Protein AF-A0A3B8Z2C8-F1 (afdb_monomer_lite)

Sequence (219 aa):
MIFLLSRHRCPECFFVSMVVACRLRFVNLVTQLWARYRNSMVDLKSEEFRALWEPRDNPATGVWRVRRRLAAAMRLVIERLTTSDAPEEELAVVAARLEDYADRLADHPQRDRYDGFAEAAVADPAAAKKSMGGAHFDFSPLIGQSNPLAPPIVITSDEQGVRGEATFGSAYEGPPGCVHGGCIAAAFDEVLGYTQTFTGQPGMTGTLETLYRSPTPLH

Radius of gyration: 19.72 Å; chains: 1; bounding box: 59×36×51 Å

Secondary structure (DSSP, 8-state):
----------TT----EEE--SS----TTHHHHHHHHTTT--STTSHHHHHHH-TTSS---HHHHHHHHHHHHHHHHHHHHTT----HHHHHHHHHHHHHHHHHHHTSPPPSS-SS-SSGGG--HHHHHHSTTS---TT-TTT-TT-TT----EEEE-SS-EEEE----GGGBSSTTBB-HHHHHHHHHHHHHHHHHTTT--------EEE--S--B--

Structure (mmCIF, N/CA/C/O backbone):
data_AF-A0A3B8Z2C8-F1
#
_entry.id   AF-A0A3B8Z2C8-F1
#
loop_
_atom_site.group_PDB
_atom_site.id
_atom_site.type_symbol
_atom_site.label_atom_id
_atom_site.label_alt_id
_atom_site.label_comp_id
_atom_site.label_asym_id
_atom_site.label_entity_id
_atom_site.label_seq_id
_atom_site.pdbx_PDB_ins_code
_atom_site.Cartn_x
_atom_site.Cartn_y
_atom_site.Cartn_z
_atom_site.occupancy
_atom_site.B_iso_or_equiv
_atom_site.auth_seq_id
_atom_site.auth_comp_id
_atom_site.auth_asym_id
_atom_site.auth_atom_id
_atom_site.pdbx_PDB_model_num
ATOM 1 N N . MET A 1 1 ? -35.340 -7.883 -0.910 1.00 19.67 1 MET A N 1
ATOM 2 C CA . MET A 1 1 ? -35.839 -9.155 -0.346 1.00 19.67 1 MET A CA 1
ATOM 3 C C . MET A 1 1 ? -35.185 -9.339 1.017 1.00 19.67 1 MET A C 1
ATOM 5 O O . MET A 1 1 ? -33.977 -9.176 1.114 1.00 19.67 1 MET A O 1
ATOM 9 N N . ILE A 1 2 ? -36.001 -9.508 2.056 1.00 25.42 2 ILE A N 1
ATOM 10 C CA . ILE A 1 2 ? -35.636 -9.500 3.485 1.00 25.42 2 ILE A CA 1
ATOM 11 C C . ILE A 1 2 ? -35.169 -10.894 3.904 1.00 25.42 2 ILE A C 1
ATOM 13 O O . ILE A 1 2 ? -35.872 -11.834 3.562 1.00 25.42 2 ILE A O 1
ATOM 17 N N . PHE A 1 3 ? -34.100 -11.008 4.708 1.00 18.77 3 PHE A N 1
ATOM 18 C CA . PHE A 1 3 ? -33.955 -12.077 5.710 1.00 18.77 3 PHE A CA 1
ATOM 19 C C . PHE A 1 3 ? -33.170 -11.617 6.953 1.00 18.77 3 PHE A C 1
ATOM 21 O O . PHE A 1 3 ? -32.196 -10.873 6.853 1.00 18.77 3 PHE A O 1
ATOM 28 N N . LEU A 1 4 ? -33.678 -12.060 8.111 1.00 23.94 4 LEU A N 1
ATOM 29 C CA . LEU A 1 4 ? -33.190 -11.885 9.485 1.00 23.94 4 LEU A CA 1
ATOM 30 C C . LEU A 1 4 ? -31.973 -12.779 9.790 1.00 23.94 4 LEU A C 1
ATOM 32 O O . LEU A 1 4 ? -31.877 -13.875 9.244 1.00 23.94 4 LEU A O 1
ATOM 36 N N . LEU A 1 5 ? -31.156 -12.392 10.782 1.00 23.33 5 LEU A N 1
ATOM 37 C CA . LEU A 1 5 ? -30.241 -13.307 11.475 1.00 23.33 5 LEU A CA 1
ATOM 38 C C . LEU A 1 5 ? -30.499 -13.354 12.989 1.00 23.33 5 LEU A C 1
ATOM 40 O O . LEU A 1 5 ? -30.714 -12.343 13.657 1.00 23.33 5 LEU A O 1
ATOM 44 N N . SER A 1 6 ? -30.530 -14.598 13.464 1.00 25.14 6 SER A N 1
ATOM 45 C CA . SER A 1 6 ? -30.926 -15.098 14.778 1.00 25.14 6 SER A CA 1
ATOM 46 C C . SER A 1 6 ? -29.822 -14.942 15.830 1.00 25.14 6 SER A C 1
ATOM 48 O O . SER A 1 6 ? -28.635 -15.032 15.527 1.00 25.14 6 SER A O 1
ATOM 50 N N . ARG A 1 7 ? -30.233 -14.754 17.091 1.00 28.44 7 ARG A N 1
ATOM 51 C CA . ARG A 1 7 ? -29.371 -14.717 18.281 1.00 28.44 7 ARG A CA 1
ATOM 52 C C . ARG A 1 7 ? -28.858 -16.120 18.625 1.00 28.44 7 ARG A C 1
ATOM 54 O O . ARG A 1 7 ? -29.647 -16.938 19.086 1.00 28.44 7 ARG A O 1
ATOM 61 N N . HIS A 1 8 ? -27.543 -16.324 18.626 1.00 28.72 8 HIS A N 1
ATOM 62 C CA . HIS A 1 8 ? -26.906 -17.188 19.624 1.00 28.72 8 HIS A CA 1
ATOM 63 C C . HIS A 1 8 ? -25.693 -16.494 20.249 1.00 28.72 8 HIS A C 1
ATOM 65 O O . HIS A 1 8 ? -24.975 -15.737 19.606 1.00 28.72 8 HIS A O 1
ATOM 71 N N . ARG A 1 9 ? -25.600 -16.660 21.570 1.00 35.88 9 ARG A N 1
ATOM 72 C CA . ARG A 1 9 ? -24.862 -15.842 22.534 1.00 35.88 9 ARG A CA 1
ATOM 73 C C . ARG A 1 9 ? -23.425 -16.335 22.694 1.00 35.88 9 ARG A C 1
ATOM 75 O O . ARG A 1 9 ? -23.235 -17.478 23.089 1.00 35.88 9 ARG A O 1
ATOM 82 N N . CYS A 1 10 ? -22.468 -15.426 22.542 1.00 25.97 10 CYS A N 1
ATOM 83 C CA . CYS A 1 10 ? -21.212 -15.427 23.288 1.00 25.97 10 CYS A CA 1
ATOM 84 C C . CYS A 1 10 ? -21.027 -13.996 23.841 1.00 25.97 10 CYS A C 1
ATOM 86 O O . CYS A 1 10 ? -21.098 -13.061 23.042 1.00 25.97 10 CYS A O 1
ATOM 88 N N . PRO A 1 11 ? -20.892 -13.769 25.163 1.00 32.16 11 PRO A N 1
ATOM 89 C CA . PRO A 1 11 ? -20.801 -12.413 25.720 1.00 32.16 11 PRO A CA 1
ATOM 90 C C . PRO A 1 11 ? -19.478 -11.690 25.413 1.00 32.16 11 PRO A C 1
ATOM 92 O O . PRO A 1 11 ? -19.411 -10.482 25.616 1.00 32.16 11 PRO A O 1
ATOM 95 N N . GLU A 1 12 ? -18.460 -12.400 24.916 1.00 30.94 12 GLU A N 1
ATOM 96 C CA . GLU A 1 12 ? -17.087 -11.885 24.774 1.00 30.94 12 GLU A CA 1
ATOM 97 C C . GLU A 1 12 ? -16.588 -11.806 23.319 1.00 30.94 12 GLU A C 1
ATOM 99 O O . GLU A 1 12 ? -15.470 -11.365 23.074 1.00 30.94 12 GLU A O 1
ATOM 104 N N . CYS A 1 13 ? -17.412 -12.172 22.329 1.00 26.81 13 CYS A N 1
ATOM 105 C CA . CYS A 1 13 ? -17.030 -12.120 20.914 1.00 26.81 13 CYS A CA 1
ATOM 106 C C . CYS A 1 13 ? -17.901 -11.108 20.158 1.00 26.81 13 CYS A C 1
ATOM 108 O O . CYS A 1 13 ? -19.095 -11.333 19.946 1.00 26.81 13 CYS A O 1
ATOM 110 N N . PHE A 1 14 ? -17.309 -9.990 19.737 1.00 32.16 14 PHE A N 1
ATOM 111 C CA . PHE A 1 14 ? -17.954 -9.053 18.819 1.00 32.16 14 PHE A CA 1
ATOM 112 C C . PHE A 1 14 ? -17.928 -9.642 17.403 1.00 32.16 14 PHE A C 1
ATOM 114 O O . PHE A 1 14 ? -16.868 -9.780 16.804 1.00 32.16 14 PHE A O 1
ATOM 121 N N . PHE A 1 15 ? -19.098 -10.001 16.872 1.00 27.88 15 PHE A N 1
ATOM 122 C CA . PHE A 1 15 ? -19.255 -10.395 15.472 1.00 27.88 15 PHE A CA 1
ATOM 123 C C . PHE A 1 15 ? -19.569 -9.160 14.629 1.00 27.88 15 PHE A C 1
ATOM 125 O O . PHE A 1 15 ? -20.576 -8.485 14.849 1.00 27.88 15 PHE A O 1
ATOM 132 N N . VAL A 1 16 ? -18.706 -8.879 13.659 1.00 32.38 16 VAL A N 1
ATOM 133 C CA . VAL A 1 16 ? -18.841 -7.766 12.720 1.00 32.38 16 VAL A CA 1
ATOM 134 C C . VAL A 1 16 ? -19.136 -8.371 11.344 1.00 32.38 16 VAL A C 1
ATOM 136 O O . VAL A 1 16 ? -18.264 -8.990 10.746 1.00 32.38 16 VAL A O 1
ATOM 139 N N . SER A 1 17 ? -20.375 -8.241 10.857 1.00 29.02 17 SER A N 1
ATOM 140 C CA . SER A 1 17 ? -20.781 -8.690 9.512 1.00 29.02 17 SER A CA 1
ATOM 141 C C . SER A 1 17 ? -21.176 -7.471 8.685 1.00 29.02 17 SER A C 1
ATOM 143 O O . SER A 1 17 ? -22.083 -6.725 9.070 1.00 29.02 17 SER A O 1
ATOM 145 N N . MET A 1 18 ? -20.476 -7.227 7.573 1.00 37.81 18 MET A N 1
ATOM 146 C CA . MET A 1 18 ? -20.678 -6.035 6.749 1.00 37.81 18 MET A CA 1
ATOM 147 C C . MET A 1 18 ? -21.088 -6.382 5.314 1.00 37.81 18 MET A C 1
ATOM 149 O O . MET A 1 18 ? -20.564 -7.302 4.689 1.00 37.81 18 MET A O 1
ATOM 153 N N . VAL A 1 19 ? -22.060 -5.626 4.792 1.00 30.41 19 VAL A N 1
ATOM 154 C CA . VAL A 1 19 ? -22.657 -5.818 3.463 1.00 30.41 19 VAL A CA 1
ATOM 155 C C . VAL A 1 19 ? -22.271 -4.646 2.565 1.00 30.41 19 VAL A C 1
ATOM 157 O O . VAL A 1 19 ? -22.619 -3.504 2.860 1.00 30.41 19 VAL A O 1
ATOM 160 N N . VAL A 1 20 ? -21.577 -4.927 1.462 1.00 30.28 20 VAL A N 1
ATOM 161 C CA . VAL A 1 20 ? -21.181 -3.918 0.466 1.00 30.28 20 VAL A CA 1
ATOM 162 C C . VAL A 1 20 ? -22.278 -3.760 -0.588 1.00 30.28 20 VAL A C 1
ATOM 164 O O . VAL A 1 20 ? -22.712 -4.749 -1.169 1.00 30.28 20 VAL A O 1
ATOM 167 N N . ALA A 1 21 ? -22.712 -2.527 -0.860 1.00 26.45 21 ALA A N 1
ATOM 168 C CA . ALA A 1 21 ? -23.485 -2.166 -2.049 1.00 26.45 21 ALA A CA 1
ATOM 169 C C . ALA A 1 21 ? -22.725 -1.071 -2.813 1.00 26.45 21 ALA A C 1
ATOM 171 O O . ALA A 1 21 ? -22.286 -0.082 -2.224 1.00 26.45 21 ALA A O 1
ATOM 172 N N . CYS A 1 22 ? -22.535 -1.276 -4.116 1.00 27.55 22 CYS A N 1
ATOM 173 C CA . CYS A 1 22 ? -21.841 -0.348 -5.008 1.00 27.55 22 CYS A CA 1
ATOM 174 C C . CYS A 1 22 ? -22.602 0.997 -5.104 1.00 27.55 22 CYS A C 1
ATOM 176 O O . CYS A 1 22 ? -23.831 1.004 -5.175 1.00 27.55 22 CYS A O 1
ATOM 178 N N . ARG A 1 23 ? -21.852 2.117 -5.118 1.00 28.11 23 ARG A N 1
ATOM 179 C CA . ARG A 1 23 ? -22.138 3.459 -4.532 1.00 28.11 23 ARG A CA 1
ATOM 180 C C . ARG A 1 23 ? -21.991 3.472 -3.005 1.00 28.11 23 ARG A C 1
ATOM 182 O O . ARG A 1 23 ? -22.964 3.450 -2.258 1.00 28.11 23 ARG A O 1
ATOM 189 N N . LEU A 1 24 ? -20.732 3.538 -2.569 1.00 34.41 24 LEU A N 1
ATOM 190 C CA . LEU A 1 24 ? -20.271 3.455 -1.180 1.00 34.41 24 LEU A CA 1
ATOM 191 C C . LEU A 1 24 ? -20.866 4.567 -0.291 1.00 34.41 24 LEU A C 1
ATOM 193 O O . LEU A 1 24 ? -20.272 5.624 -0.089 1.00 34.41 24 LEU A O 1
ATOM 197 N N . ARG A 1 25 ? -22.049 4.309 0.275 1.00 31.20 25 ARG A N 1
ATOM 198 C CA . ARG A 1 25 ? -22.502 4.882 1.547 1.00 31.20 25 ARG A CA 1
ATOM 199 C C . ARG A 1 25 ? -22.486 3.766 2.589 1.00 31.20 25 ARG A C 1
ATOM 201 O O . ARG A 1 25 ? -23.373 2.917 2.624 1.00 31.20 25 ARG A O 1
ATOM 208 N N . PHE A 1 26 ? -21.447 3.774 3.414 1.00 41.25 26 PHE A N 1
ATOM 209 C CA . PHE A 1 26 ? -21.269 2.895 4.566 1.00 41.25 26 PHE A CA 1
ATOM 210 C C . PHE A 1 26 ? -22.083 3.430 5.739 1.00 41.25 26 PHE A C 1
ATOM 212 O O . PHE A 1 26 ? -21.750 4.491 6.252 1.00 41.25 26 PHE A O 1
ATOM 219 N N . VAL A 1 27 ? -23.167 2.757 6.144 1.00 40.25 27 VAL A N 1
ATOM 220 C CA . VAL A 1 27 ? -24.006 3.290 7.240 1.00 40.25 27 VAL A CA 1
ATOM 221 C C . VAL A 1 27 ? -24.389 2.261 8.306 1.00 40.25 27 VAL A C 1
ATOM 223 O O . VAL A 1 27 ? -24.527 2.650 9.455 1.00 40.25 27 VAL A O 1
ATOM 226 N N . ASN A 1 28 ? -24.521 0.959 8.021 1.00 37.19 28 ASN A N 1
ATOM 227 C CA . ASN A 1 28 ? -25.369 0.111 8.885 1.00 37.19 28 ASN A CA 1
ATOM 228 C C . ASN A 1 28 ? -24.732 -0.597 10.097 1.00 37.19 28 ASN A C 1
ATOM 230 O O . ASN A 1 28 ? -25.471 -0.942 11.015 1.00 37.19 28 ASN A O 1
ATOM 234 N N . LEU A 1 29 ? -23.420 -0.845 10.134 1.00 42.31 29 LEU A N 1
ATOM 235 C CA . LEU A 1 29 ? -22.812 -1.578 11.260 1.00 42.31 29 LEU A CA 1
ATOM 236 C C . LEU A 1 29 ? -22.062 -0.660 12.228 1.00 42.31 29 LEU A C 1
ATOM 238 O O . LEU A 1 29 ? -22.185 -0.813 13.444 1.00 42.31 29 LEU A O 1
ATOM 242 N N . VAL A 1 30 ? -21.391 0.364 11.690 1.00 43.91 30 VAL A N 1
ATOM 243 C CA . VAL A 1 30 ? -20.820 1.453 12.489 1.00 43.91 30 VAL A CA 1
ATOM 244 C C . VAL A 1 30 ? -21.909 2.073 13.363 1.00 43.91 30 VAL A C 1
ATOM 246 O O . VAL A 1 30 ? -21.704 2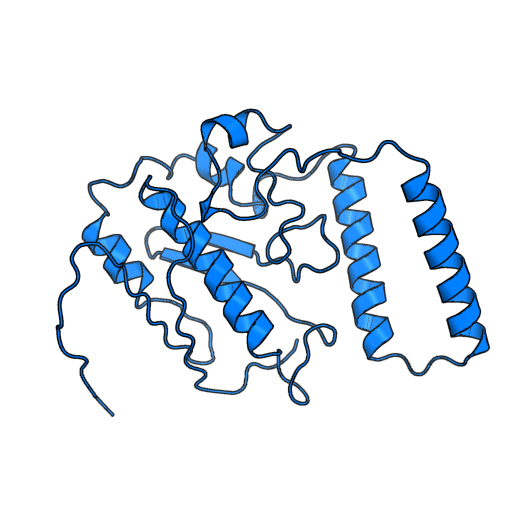.183 14.562 1.00 43.91 30 VAL A O 1
ATOM 249 N N . THR A 1 31 ? -23.113 2.331 12.834 1.00 43.53 31 THR A N 1
ATOM 250 C CA . THR A 1 31 ? -24.245 2.868 13.618 1.00 43.53 31 THR A CA 1
ATOM 251 C C . THR A 1 31 ? -24.657 2.009 14.813 1.00 43.53 31 THR A C 1
ATOM 253 O O . THR A 1 31 ? -25.116 2.574 15.801 1.00 43.53 31 THR A O 1
ATOM 256 N N . GLN A 1 32 ? -24.500 0.681 14.782 1.00 42.19 32 GLN A N 1
ATOM 257 C CA . GLN A 1 32 ? -24.896 -0.185 15.903 1.00 42.19 32 GLN A CA 1
ATOM 258 C C . GLN A 1 32 ? -23.891 -0.138 17.059 1.00 42.19 32 GLN A C 1
ATOM 260 O O . GLN A 1 32 ? -24.297 -0.029 18.217 1.00 42.19 32 GLN A O 1
ATOM 265 N N . LEU A 1 33 ? -22.588 -0.157 16.759 1.00 47.66 33 LEU A N 1
ATOM 266 C CA . LEU A 1 33 ? -21.541 0.092 17.758 1.00 47.66 33 LEU A CA 1
ATOM 267 C C . LEU A 1 33 ? -21.622 1.538 18.270 1.00 47.66 33 LEU A C 1
ATOM 269 O O . LEU A 1 33 ? -21.583 1.773 19.476 1.00 47.66 33 LEU A O 1
ATOM 273 N N . TRP A 1 34 ? -21.855 2.495 17.371 1.00 48.59 34 TRP A N 1
ATOM 274 C CA . TRP A 1 34 ? -22.014 3.910 17.700 1.00 48.59 34 TRP A CA 1
ATOM 275 C C . TRP A 1 34 ? -23.217 4.151 18.617 1.00 48.59 34 TRP A C 1
ATOM 277 O O . TRP A 1 34 ? -23.088 4.833 19.625 1.00 48.59 34 TRP A O 1
ATOM 287 N N . ALA A 1 35 ? -24.377 3.547 18.345 1.00 52.38 35 ALA A N 1
ATOM 288 C CA . ALA A 1 35 ? -25.563 3.655 19.200 1.00 52.38 35 ALA A CA 1
ATOM 289 C C . ALA A 1 35 ? -25.357 3.028 20.589 1.00 52.38 35 ALA A C 1
ATOM 291 O O . ALA A 1 35 ? -25.928 3.508 21.566 1.00 52.38 35 ALA A O 1
ATOM 292 N N . ARG A 1 36 ? -24.539 1.973 20.685 1.00 47.91 36 ARG A N 1
ATOM 293 C CA . ARG A 1 36 ? -24.279 1.249 21.935 1.00 47.91 36 ARG A CA 1
ATOM 294 C C . ARG A 1 36 ? -23.254 1.941 22.837 1.00 47.91 36 ARG A C 1
ATOM 296 O O . ARG A 1 36 ? -23.378 1.833 24.053 1.00 47.91 36 ARG A O 1
ATOM 303 N N . TYR A 1 37 ? -22.284 2.651 22.261 1.00 50.66 37 TYR A N 1
ATOM 304 C CA . TYR A 1 37 ? -21.165 3.256 22.997 1.00 50.66 37 TYR A CA 1
ATOM 305 C C . TYR A 1 37 ? -21.115 4.792 22.930 1.00 50.66 37 TYR A C 1
ATOM 307 O O . TYR A 1 37 ? -20.215 5.382 23.515 1.00 50.66 37 TYR A O 1
ATOM 315 N N . ARG A 1 38 ? -22.092 5.471 22.300 1.00 55.97 38 ARG A N 1
ATOM 316 C CA . ARG A 1 38 ? -22.131 6.950 22.176 1.00 55.97 38 ARG A CA 1
ATOM 317 C C . ARG A 1 38 ? -21.894 7.690 23.497 1.00 55.97 38 ARG A C 1
ATOM 319 O O . ARG A 1 38 ? -21.269 8.741 23.497 1.00 55.97 38 ARG A O 1
ATOM 326 N N . ASN A 1 39 ? -22.405 7.145 24.603 1.00 45.16 39 ASN A N 1
ATOM 327 C CA . ASN A 1 39 ? -22.352 7.771 25.928 1.00 45.16 39 ASN A CA 1
ATOM 328 C C . ASN A 1 39 ? -21.097 7.401 26.744 1.00 45.16 39 ASN A C 1
ATOM 330 O O . ASN A 1 39 ? -20.918 7.931 27.836 1.00 45.16 39 ASN A O 1
ATOM 334 N N . SER A 1 40 ? -20.262 6.481 26.252 1.00 48.47 40 SER A N 1
ATOM 335 C CA . SER A 1 40 ? -19.018 6.026 26.895 1.00 48.47 40 SER A CA 1
ATOM 336 C C . SER A 1 40 ? -17.793 6.132 25.982 1.00 48.47 40 SER A C 1
ATOM 338 O O . SER A 1 40 ? -16.708 5.697 26.363 1.00 48.47 40 SER A O 1
ATOM 340 N N . MET A 1 41 ? -17.957 6.718 24.791 1.00 52.31 41 MET A N 1
ATOM 341 C CA . MET A 1 41 ? -16.851 7.125 23.934 1.00 52.31 41 MET A CA 1
ATOM 342 C C . MET A 1 41 ? -15.975 8.107 24.704 1.00 52.31 41 MET A C 1
ATOM 344 O O . MET A 1 41 ? -16.457 9.109 25.234 1.00 52.31 41 MET A O 1
ATOM 348 N N . VAL A 1 42 ? -14.680 7.804 24.756 1.00 52.28 42 VAL A N 1
ATOM 349 C CA . VAL A 1 42 ? -13.659 8.771 25.159 1.00 52.28 42 VAL A CA 1
ATOM 350 C C . VAL A 1 42 ? -13.841 10.017 24.281 1.00 52.28 42 VAL A C 1
ATOM 352 O O . VAL A 1 42 ? -14.221 9.882 23.114 1.00 52.28 42 VAL A O 1
ATOM 355 N N . ASP A 1 43 ? -13.599 11.219 24.816 1.00 51.25 43 ASP A N 1
ATOM 356 C CA . ASP A 1 43 ? -13.648 12.474 24.048 1.00 51.25 43 ASP A CA 1
ATOM 357 C C . ASP A 1 43 ? -12.454 12.571 23.077 1.00 51.25 43 ASP A C 1
ATOM 359 O O . ASP A 1 43 ? -11.554 13.398 23.183 1.00 51.25 43 ASP A O 1
ATOM 363 N N . LEU A 1 44 ? -12.436 11.632 22.133 1.00 49.31 44 LEU A N 1
ATOM 364 C CA . LEU A 1 44 ? -11.550 11.500 20.983 1.00 49.31 44 LEU A CA 1
ATOM 365 C C . LEU A 1 44 ? -12.105 12.320 19.808 1.00 49.31 44 LEU A C 1
ATOM 367 O O . LEU A 1 44 ? -11.674 12.174 18.674 1.00 49.31 44 LEU A O 1
ATOM 371 N N . LYS A 1 45 ? -13.112 13.166 20.055 1.00 47.12 45 LYS A N 1
ATOM 372 C CA . LYS A 1 45 ? -13.632 14.137 19.089 1.00 47.12 45 LYS A CA 1
ATOM 373 C C . LYS A 1 45 ? -12.871 15.459 19.137 1.00 47.12 45 LYS A C 1
ATOM 375 O O . LYS A 1 45 ? -13.169 16.344 18.337 1.00 47.12 45 LYS A O 1
ATOM 380 N N . SER A 1 46 ? -11.909 15.600 20.050 1.00 56.81 46 SER A N 1
ATOM 381 C CA . SER A 1 46 ? -11.028 16.759 20.078 1.00 56.81 46 SER A CA 1
ATOM 382 C C . SER A 1 46 ? -10.264 16.870 18.755 1.00 56.81 46 SER A C 1
ATOM 384 O O . SER A 1 46 ? -9.863 15.865 18.159 1.00 56.81 46 SER A O 1
ATOM 386 N N . GLU A 1 47 ? -10.038 18.102 18.291 1.00 57.34 47 GLU A N 1
ATOM 387 C CA . GLU A 1 47 ? -9.170 18.368 17.134 1.00 57.34 47 GLU A CA 1
ATOM 388 C C . GLU A 1 47 ? -7.803 17.684 17.286 1.00 57.34 47 GLU A C 1
ATOM 390 O O . GLU A 1 47 ? -7.213 17.259 16.301 1.00 57.34 47 GLU A O 1
ATOM 395 N N . GLU A 1 48 ? -7.333 17.495 18.523 1.00 56.12 48 GLU A N 1
ATOM 396 C CA . GLU A 1 48 ? -6.089 16.795 18.842 1.00 56.12 48 GLU A CA 1
ATOM 397 C C . GLU A 1 48 ? -6.105 15.312 18.445 1.00 56.12 48 GLU A C 1
ATOM 399 O O . GLU A 1 48 ? -5.096 14.808 17.955 1.00 56.12 48 GLU A O 1
ATOM 404 N N . PHE A 1 49 ? -7.224 14.599 18.619 1.00 59.19 49 PHE A N 1
ATOM 405 C CA . PHE A 1 49 ? -7.340 13.211 18.164 1.00 59.19 49 PHE A CA 1
ATOM 406 C C . PHE A 1 49 ? -7.438 13.146 16.641 1.00 59.19 49 PHE A C 1
ATOM 408 O O . PHE A 1 49 ? -6.742 12.350 16.017 1.00 59.19 49 PHE A O 1
ATOM 415 N N . ARG A 1 50 ? -8.234 14.020 16.018 1.00 59.50 50 ARG A N 1
ATOM 416 C CA . ARG A 1 50 ? -8.329 14.068 14.550 1.00 59.50 50 ARG A CA 1
ATOM 417 C C . ARG A 1 50 ? -6.977 14.391 13.919 1.00 59.50 50 ARG A C 1
ATOM 419 O O . ARG A 1 50 ? -6.543 13.670 13.034 1.00 59.50 50 ARG A O 1
ATOM 426 N N . ALA A 1 51 ? -6.241 15.362 14.453 1.00 58.59 51 ALA A N 1
ATOM 427 C CA . ALA A 1 51 ? -4.888 15.691 14.003 1.00 58.59 51 ALA A CA 1
ATOM 428 C C . ALA A 1 51 ? -3.881 14.539 14.198 1.00 58.59 51 ALA A C 1
ATOM 430 O O . ALA A 1 51 ? -2.893 14.444 13.467 1.00 58.59 51 ALA A O 1
ATOM 431 N N . LEU A 1 52 ? -4.122 13.661 15.178 1.00 56.69 52 LEU A N 1
ATOM 432 C CA . LEU A 1 52 ? -3.289 12.494 15.466 1.00 56.69 52 LEU A CA 1
ATOM 433 C C . LEU A 1 52 ? -3.571 11.312 14.522 1.00 56.69 52 LEU A C 1
ATOM 435 O O . LEU A 1 52 ? -2.671 10.502 14.299 1.00 56.69 52 LEU A O 1
ATOM 439 N N . TRP A 1 53 ? -4.791 11.222 13.984 1.00 57.97 53 TRP A N 1
ATOM 440 C CA . TRP A 1 53 ? -5.340 10.021 13.344 1.00 57.97 53 TRP A CA 1
ATOM 441 C C . TRP A 1 53 ? -5.856 10.219 11.908 1.00 57.97 53 TRP A C 1
ATOM 443 O O . TRP A 1 53 ? -5.993 9.234 11.186 1.00 57.97 53 TRP A O 1
ATOM 453 N N . GLU A 1 54 ? -6.138 11.449 11.470 1.00 63.53 54 GLU A N 1
ATOM 454 C CA . GLU A 1 54 ? -6.619 11.803 10.125 1.00 63.53 54 GLU A CA 1
ATOM 455 C C . GLU A 1 54 ? -5.479 12.491 9.329 1.00 63.53 54 GLU A C 1
ATOM 457 O O . GLU A 1 54 ? -5.212 13.682 9.502 1.00 63.53 54 GLU A O 1
ATOM 462 N N . PRO A 1 55 ? -4.784 11.783 8.409 1.00 54.28 55 PRO A N 1
ATOM 463 C CA . PRO A 1 55 ? -3.591 12.304 7.726 1.00 54.28 55 PRO A CA 1
ATOM 464 C C . PRO A 1 55 ? -3.821 13.531 6.833 1.00 54.28 55 PRO A C 1
ATOM 466 O O . PRO A 1 55 ? -2.844 14.149 6.405 1.00 54.28 55 PRO A O 1
ATOM 469 N N . ARG A 1 56 ? -5.083 13.860 6.502 1.00 55.72 56 ARG A N 1
ATOM 470 C CA . ARG A 1 56 ? -5.433 15.069 5.730 1.00 55.72 56 ARG A CA 1
ATOM 471 C C . ARG A 1 56 ? -5.049 16.344 6.479 1.00 55.72 56 ARG A C 1
ATOM 473 O O . ARG A 1 56 ? -4.628 17.300 5.835 1.00 55.72 56 ARG A O 1
ATOM 480 N N . ASP A 1 57 ? -5.127 16.322 7.806 1.00 53.59 57 ASP A N 1
ATOM 481 C CA . ASP A 1 57 ? -5.047 17.535 8.623 1.00 53.59 57 ASP A CA 1
ATOM 482 C C . ASP A 1 57 ? -3.632 17.807 9.157 1.00 53.59 57 ASP A C 1
ATOM 484 O O . ASP A 1 57 ? -3.377 18.851 9.755 1.00 53.59 57 ASP A O 1
ATOM 488 N N . ASN A 1 58 ? -2.675 16.911 8.883 1.00 57.88 58 ASN A N 1
ATOM 489 C CA . ASN A 1 58 ? -1.280 17.055 9.297 1.00 57.88 58 ASN A CA 1
ATOM 490 C C . ASN A 1 58 ? -0.319 16.939 8.091 1.00 57.88 58 ASN A C 1
ATOM 492 O O . ASN A 1 58 ? 0.092 15.830 7.709 1.00 57.88 58 ASN A O 1
ATOM 496 N N . PRO A 1 59 ? 0.038 18.067 7.443 1.00 65.25 59 PRO A N 1
ATOM 497 C CA . PRO A 1 59 ? 0.943 18.052 6.305 1.00 65.25 59 PRO A CA 1
ATOM 498 C C . PRO A 1 59 ? 2.347 17.632 6.747 1.00 65.25 59 PRO A C 1
ATOM 500 O O . PRO A 1 59 ? 2.984 18.279 7.578 1.00 65.25 59 PRO A O 1
ATOM 503 N N . ALA A 1 60 ? 2.869 16.564 6.140 1.00 73.19 60 ALA A N 1
ATOM 504 C CA . ALA A 1 60 ? 4.223 16.110 6.424 1.00 73.19 60 ALA A CA 1
ATOM 505 C C . ALA A 1 60 ? 5.263 17.197 6.112 1.00 73.19 60 ALA A C 1
ATOM 507 O O . ALA A 1 60 ? 5.249 17.822 5.046 1.00 73.19 60 ALA A O 1
ATOM 508 N N . THR A 1 61 ? 6.224 17.366 7.018 1.00 78.19 61 THR A N 1
ATOM 509 C CA . THR A 1 61 ? 7.356 18.291 6.877 1.00 78.19 61 THR A CA 1
ATOM 510 C C . THR A 1 61 ? 8.687 17.532 6.885 1.00 78.19 61 THR A C 1
ATOM 512 O O . THR A 1 61 ? 8.740 16.332 7.167 1.00 78.19 61 THR A O 1
ATOM 515 N N . GLY A 1 62 ? 9.774 18.210 6.500 1.00 85.31 62 GLY A N 1
ATOM 516 C CA . GLY A 1 62 ? 11.130 17.650 6.537 1.00 85.31 62 GLY A CA 1
ATOM 517 C C . GLY A 1 62 ? 11.263 16.300 5.820 1.00 85.31 62 GLY A C 1
ATOM 518 O O . GLY A 1 62 ? 10.848 16.150 4.667 1.00 85.31 62 GLY A O 1
ATOM 519 N N . VAL A 1 63 ? 11.839 15.319 6.521 1.00 82.69 63 VAL A N 1
ATOM 520 C CA . VAL A 1 63 ? 12.083 13.963 6.005 1.00 82.69 63 VAL A CA 1
ATOM 521 C C . VAL A 1 63 ? 10.793 13.239 5.608 1.00 82.69 63 VAL A C 1
ATOM 523 O O . VAL A 1 63 ? 10.774 12.555 4.588 1.00 82.69 63 VAL A O 1
ATOM 526 N N . TRP A 1 64 ? 9.689 13.439 6.333 1.00 81.56 64 TRP A N 1
ATOM 527 C CA . TRP A 1 64 ? 8.416 12.763 6.060 1.00 81.56 64 TRP A CA 1
ATOM 528 C C . TRP A 1 64 ? 7.788 13.214 4.747 1.00 81.56 64 TRP A C 1
ATOM 530 O O . TRP A 1 64 ? 7.280 12.392 3.989 1.00 81.56 64 TRP A O 1
ATOM 540 N N . ARG A 1 65 ? 7.901 14.505 4.412 1.00 85.44 65 ARG A N 1
ATOM 541 C CA . ARG A 1 65 ? 7.456 15.018 3.108 1.00 85.44 65 ARG A CA 1
ATOM 542 C C . ARG A 1 65 ? 8.188 14.326 1.961 1.00 85.44 65 ARG A C 1
ATOM 544 O O . ARG A 1 65 ? 7.575 13.935 0.970 1.00 85.44 65 ARG A O 1
ATOM 551 N N . VAL A 1 66 ? 9.508 14.181 2.097 1.00 89.69 66 VAL A N 1
ATOM 552 C CA . VAL A 1 66 ? 10.351 13.509 1.098 1.00 89.69 66 VAL A CA 1
ATOM 553 C C . VAL A 1 66 ? 9.999 12.025 1.019 1.00 89.69 66 VAL A C 1
ATOM 555 O O . VAL A 1 66 ? 9.875 11.485 -0.077 1.00 89.69 66 VAL A O 1
ATOM 558 N N . ARG A 1 67 ? 9.748 11.385 2.162 1.00 88.88 67 ARG A N 1
ATOM 559 C CA . ARG A 1 67 ? 9.390 9.970 2.256 1.00 88.88 67 ARG A CA 1
ATOM 560 C C . ARG A 1 67 ? 8.055 9.642 1.592 1.00 88.88 67 ARG A C 1
ATOM 562 O O . ARG A 1 67 ? 8.000 8.738 0.763 1.00 88.88 67 ARG A O 1
ATOM 569 N N . ARG A 1 68 ? 7.013 10.427 1.874 1.00 89.12 68 ARG A N 1
ATOM 570 C CA . ARG A 1 68 ? 5.698 10.299 1.227 1.00 89.12 68 ARG A CA 1
ATOM 571 C C . ARG A 1 68 ? 5.784 10.536 -0.280 1.00 89.12 68 ARG A C 1
ATOM 573 O O . ARG A 1 68 ? 5.174 9.804 -1.054 1.00 89.12 68 ARG A O 1
ATOM 580 N N . ARG A 1 69 ? 6.592 11.511 -0.722 1.00 92.50 69 ARG A N 1
ATOM 581 C CA . ARG A 1 69 ? 6.858 11.738 -2.154 1.00 92.50 69 ARG A CA 1
ATOM 582 C C . ARG A 1 69 ? 7.557 10.538 -2.802 1.00 92.50 69 ARG A C 1
ATOM 584 O O . ARG A 1 69 ? 7.175 10.156 -3.904 1.00 92.50 69 ARG A O 1
ATOM 591 N N . LEU A 1 70 ? 8.556 9.953 -2.140 1.00 94.88 70 LEU A N 1
ATOM 592 C CA . LEU A 1 70 ? 9.263 8.768 -2.632 1.00 94.88 70 LEU A CA 1
ATOM 593 C C . LEU A 1 70 ? 8.317 7.565 -2.751 1.00 94.88 70 LEU A C 1
ATOM 595 O O . LEU A 1 70 ? 8.269 6.931 -3.800 1.00 94.88 70 LEU A O 1
ATOM 599 N N . ALA A 1 71 ? 7.507 7.301 -1.723 1.00 94.31 71 ALA A N 1
ATOM 600 C CA . ALA A 1 71 ? 6.499 6.243 -1.760 1.00 94.31 71 ALA A CA 1
ATOM 601 C C . ALA A 1 71 ? 5.450 6.481 -2.860 1.00 94.31 71 ALA A C 1
ATOM 603 O O . ALA A 1 71 ? 5.059 5.542 -3.545 1.00 94.31 71 ALA A O 1
ATOM 604 N N . ALA A 1 72 ? 5.034 7.732 -3.089 1.00 94.62 72 ALA A N 1
ATOM 605 C CA . ALA A 1 72 ? 4.147 8.083 -4.197 1.00 94.62 72 ALA A CA 1
ATOM 606 C C . ALA A 1 72 ? 4.770 7.809 -5.573 1.00 94.62 72 ALA A C 1
ATOM 608 O O . ALA A 1 72 ? 4.089 7.287 -6.451 1.00 94.62 72 ALA A O 1
ATOM 609 N N . ALA A 1 73 ? 6.056 8.119 -5.760 1.00 97.12 73 ALA A N 1
ATOM 610 C CA . ALA A 1 73 ? 6.766 7.795 -6.995 1.00 97.12 73 ALA A CA 1
ATOM 611 C C . ALA A 1 73 ? 6.867 6.276 -7.204 1.00 97.12 73 ALA A C 1
ATOM 613 O O . ALA A 1 73 ? 6.596 5.794 -8.299 1.00 97.12 73 ALA A O 1
ATOM 614 N N . MET A 1 74 ? 7.176 5.519 -6.148 1.00 97.56 74 MET A N 1
ATOM 615 C CA . MET A 1 74 ? 7.232 4.058 -6.212 1.00 97.56 74 MET A CA 1
ATOM 616 C C . MET A 1 74 ? 5.857 3.436 -6.504 1.00 97.56 74 MET A C 1
ATOM 618 O O . MET A 1 74 ? 5.776 2.514 -7.306 1.00 97.56 74 MET A O 1
ATOM 622 N N . ARG A 1 75 ? 4.760 3.987 -5.966 1.00 96.56 75 ARG A N 1
ATOM 623 C CA . ARG A 1 75 ? 3.392 3.573 -6.338 1.00 96.56 75 ARG A CA 1
ATOM 624 C C . ARG A 1 75 ? 3.123 3.708 -7.833 1.00 96.56 75 ARG A C 1
ATOM 626 O O . ARG A 1 75 ? 2.526 2.815 -8.419 1.00 96.56 75 ARG A O 1
ATOM 633 N N . LEU A 1 76 ? 3.593 4.789 -8.460 1.00 96.31 76 LEU A N 1
ATOM 634 C CA . LEU A 1 76 ? 3.471 4.957 -9.912 1.00 96.31 76 LEU A CA 1
ATOM 635 C C . LEU A 1 76 ? 4.289 3.918 -10.685 1.00 96.31 76 LEU A C 1
ATOM 637 O O . LEU A 1 76 ? 3.850 3.481 -11.743 1.00 96.31 76 LEU A O 1
ATOM 641 N N . VAL A 1 77 ? 5.468 3.537 -10.183 1.00 96.69 77 VAL A N 1
ATOM 642 C CA . VAL A 1 77 ? 6.279 2.468 -10.787 1.00 96.69 77 VAL A CA 1
ATOM 643 C C . VAL A 1 77 ? 5.556 1.127 -10.674 1.00 96.69 77 VAL A C 1
ATOM 645 O O . VAL A 1 77 ? 5.410 0.455 -11.687 1.00 96.69 77 VAL A O 1
ATOM 648 N N . ILE A 1 78 ? 5.043 0.779 -9.490 1.00 96.94 78 ILE A N 1
ATOM 649 C CA . ILE A 1 78 ? 4.284 -0.459 -9.247 1.00 96.94 78 ILE A CA 1
ATOM 650 C C . ILE A 1 78 ? 3.064 -0.543 -10.177 1.00 96.94 78 ILE A C 1
ATOM 652 O O . ILE A 1 78 ? 2.893 -1.543 -10.864 1.00 96.94 78 ILE A O 1
ATOM 656 N N . GLU A 1 79 ? 2.261 0.521 -10.256 1.00 95.38 79 GLU A N 1
ATOM 657 C CA . GLU A 1 79 ? 1.072 0.589 -11.122 1.00 95.38 79 GLU A CA 1
ATOM 658 C C . GLU A 1 79 ? 1.406 0.419 -12.611 1.00 95.38 79 GLU A C 1
ATOM 660 O O . GLU A 1 79 ? 0.683 -0.239 -13.356 1.00 95.38 79 GLU A O 1
ATOM 665 N N . ARG A 1 80 ? 2.505 1.021 -13.073 1.00 95.75 80 ARG A N 1
ATOM 666 C CA . ARG A 1 80 ? 2.916 0.929 -14.480 1.00 95.75 80 ARG A CA 1
ATOM 667 C C . ARG A 1 80 ? 3.558 -0.412 -14.799 1.00 95.75 80 ARG A C 1
ATOM 669 O O . ARG A 1 80 ? 3.398 -0.895 -15.910 1.00 95.75 80 ARG A O 1
ATOM 676 N N . LEU A 1 81 ? 4.255 -1.024 -13.845 1.00 95.31 81 LEU A N 1
ATOM 677 C CA . LEU A 1 81 ? 4.892 -2.323 -14.040 1.00 95.31 81 LEU A CA 1
ATOM 678 C C . LEU A 1 81 ? 3.864 -3.418 -14.345 1.00 95.31 81 LEU A C 1
ATOM 680 O O . LEU A 1 81 ? 4.143 -4.292 -15.155 1.00 95.31 81 LEU A O 1
ATOM 684 N N . THR A 1 82 ? 2.672 -3.360 -13.744 1.00 93.69 82 THR A N 1
ATOM 685 C CA . THR A 1 82 ? 1.628 -4.370 -13.978 1.00 93.69 82 THR A CA 1
ATOM 686 C C . THR A 1 82 ? 0.939 -4.250 -15.336 1.00 93.69 82 THR A C 1
ATOM 688 O O . THR A 1 82 ? 0.245 -5.176 -15.743 1.00 93.69 82 THR A O 1
ATOM 691 N N . THR A 1 83 ? 1.125 -3.134 -16.044 1.00 93.31 83 THR A N 1
ATOM 692 C CA . THR A 1 83 ? 0.411 -2.826 -17.294 1.00 93.31 83 THR A CA 1
ATOM 693 C C . THR A 1 83 ? 1.328 -2.534 -18.484 1.00 93.31 83 THR A C 1
ATOM 695 O O . THR A 1 83 ? 0.854 -2.476 -19.615 1.00 93.31 83 THR A O 1
ATOM 698 N N . SER A 1 84 ? 2.629 -2.350 -18.251 1.00 95.50 84 SER A N 1
ATOM 699 C CA . SER A 1 84 ? 3.621 -1.994 -19.267 1.00 95.50 84 SER A CA 1
ATOM 700 C C . SER A 1 84 ? 4.024 -3.186 -20.138 1.00 95.50 84 SER A C 1
ATOM 702 O O . SER A 1 84 ? 4.386 -4.243 -19.629 1.00 95.50 84 SER A O 1
ATOM 704 N N . ASP A 1 85 ? 4.075 -2.967 -21.449 1.00 96.19 85 ASP A N 1
ATOM 705 C CA . ASP A 1 85 ? 4.606 -3.866 -22.482 1.00 96.19 85 ASP A CA 1
ATOM 706 C C . ASP A 1 85 ? 5.974 -3.400 -23.022 1.00 96.19 85 ASP A C 1
ATOM 708 O O . ASP A 1 85 ? 6.369 -3.740 -24.138 1.00 96.19 85 ASP A O 1
ATOM 712 N N . ALA A 1 86 ? 6.696 -2.597 -22.231 1.00 97.56 86 ALA A N 1
ATOM 713 C CA . ALA A 1 86 ? 8.020 -2.084 -22.572 1.00 97.56 86 ALA A CA 1
ATOM 714 C C . ALA A 1 86 ? 8.994 -3.201 -23.014 1.00 97.56 86 ALA A C 1
ATOM 716 O O . ALA A 1 86 ? 8.953 -4.308 -22.469 1.00 97.56 86 ALA A O 1
ATOM 717 N N . PRO A 1 87 ? 9.896 -2.912 -23.972 1.00 98.25 87 PRO A N 1
ATOM 718 C CA . PRO A 1 87 ? 10.847 -3.895 -24.478 1.00 98.25 87 PRO A CA 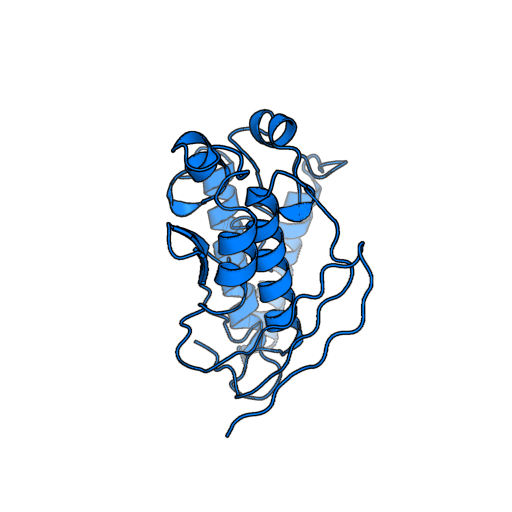1
ATOM 719 C C . PRO A 1 87 ? 11.856 -4.318 -23.402 1.00 98.25 87 PRO A C 1
ATOM 721 O O . PRO A 1 87 ? 12.122 -3.577 -22.451 1.00 98.25 87 PRO A O 1
ATOM 724 N N . GLU A 1 88 ? 12.441 -5.504 -23.585 1.00 98.12 88 GLU A N 1
ATOM 725 C CA . GLU A 1 88 ? 13.382 -6.124 -22.644 1.00 98.12 88 GLU A CA 1
ATOM 726 C C . GLU A 1 88 ? 14.525 -5.179 -22.253 1.00 98.12 88 GLU A C 1
ATOM 728 O O . GLU A 1 88 ? 14.863 -5.072 -21.074 1.00 98.12 88 GLU A O 1
ATOM 733 N N . GLU A 1 89 ? 15.078 -4.435 -23.213 1.00 98.38 89 GLU A N 1
ATOM 734 C CA . GLU A 1 89 ? 16.195 -3.524 -22.971 1.00 98.38 89 GLU 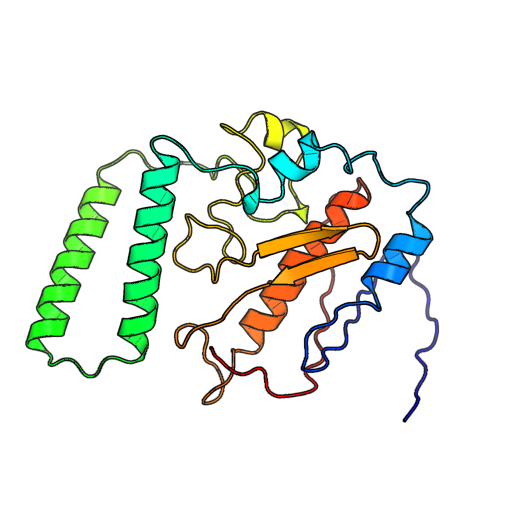A CA 1
ATOM 735 C C . GLU A 1 89 ? 15.814 -2.378 -22.023 1.00 98.38 89 GLU A C 1
ATOM 737 O O . GLU A 1 89 ? 16.600 -2.011 -21.149 1.00 98.38 89 GLU A O 1
ATOM 742 N N . GLU A 1 90 ? 14.601 -1.831 -22.150 1.00 98.12 90 GLU A N 1
ATOM 743 C CA . GLU A 1 90 ? 14.116 -0.776 -21.253 1.00 98.12 90 GLU A CA 1
ATOM 744 C C . GLU A 1 90 ? 13.811 -1.346 -19.862 1.00 98.12 90 GLU A C 1
ATOM 746 O O . GLU A 1 90 ? 14.184 -0.742 -18.853 1.00 98.12 90 GLU A O 1
ATOM 751 N N . LEU A 1 91 ? 13.200 -2.535 -19.788 1.00 97.69 91 LEU A N 1
ATOM 752 C CA . LEU A 1 91 ? 12.939 -3.214 -18.515 1.00 97.69 91 LEU A CA 1
ATOM 753 C C . LEU A 1 91 ? 14.239 -3.500 -17.753 1.00 97.69 91 LEU A C 1
ATOM 755 O O . LEU A 1 91 ? 14.300 -3.253 -16.548 1.00 97.69 91 LEU A O 1
ATOM 759 N N . ALA A 1 92 ? 15.294 -3.938 -18.445 1.00 98.31 92 ALA A N 1
ATOM 760 C CA . ALA A 1 92 ? 16.611 -4.166 -17.853 1.00 98.31 92 ALA A CA 1
ATOM 761 C C . ALA A 1 92 ? 17.241 -2.868 -17.311 1.00 98.31 92 ALA A C 1
ATOM 763 O O . ALA A 1 92 ? 17.790 -2.855 -16.208 1.00 98.31 92 ALA A O 1
ATOM 764 N N . VAL A 1 93 ? 17.123 -1.752 -18.042 1.00 98.25 93 VAL A N 1
ATOM 765 C CA . VAL A 1 93 ? 17.611 -0.436 -17.585 1.00 98.25 93 VAL A CA 1
ATOM 766 C C . VAL A 1 93 ? 16.857 0.041 -16.343 1.00 98.25 93 VAL A C 1
ATOM 768 O O . VAL A 1 93 ? 17.471 0.570 -15.412 1.00 98.25 93 VAL A O 1
ATOM 771 N N . VAL A 1 94 ? 15.533 -0.119 -16.308 1.00 97.31 94 VAL A N 1
ATOM 772 C CA . VAL A 1 94 ? 14.719 0.264 -15.147 1.00 97.31 94 VAL A CA 1
ATOM 773 C C . VAL A 1 94 ? 15.034 -0.625 -13.945 1.00 97.31 94 VAL A C 1
ATOM 775 O O . VAL A 1 94 ? 15.194 -0.090 -12.848 1.00 97.31 94 VAL A O 1
ATOM 778 N N . ALA A 1 95 ? 15.187 -1.938 -14.140 1.00 98.06 95 ALA A N 1
ATOM 779 C CA . ALA A 1 95 ? 15.562 -2.877 -13.083 1.00 98.06 95 ALA A CA 1
ATOM 780 C C . ALA A 1 95 ? 16.884 -2.474 -12.414 1.00 98.06 95 ALA A C 1
ATOM 782 O O . ALA A 1 95 ? 16.897 -2.232 -11.209 1.00 98.06 95 ALA A O 1
ATOM 783 N N . ALA A 1 96 ? 17.942 -2.245 -13.201 1.00 98.50 96 ALA A N 1
ATOM 784 C CA . ALA A 1 96 ? 19.247 -1.830 -12.681 1.00 98.50 96 ALA A CA 1
ATOM 785 C C . ALA A 1 96 ? 19.183 -0.520 -11.870 1.00 98.50 96 ALA A C 1
ATOM 787 O O . ALA A 1 96 ? 19.892 -0.345 -10.881 1.00 98.50 96 ALA A O 1
ATOM 788 N N . ARG A 1 97 ? 18.309 0.421 -12.257 1.00 97.81 97 ARG A N 1
ATOM 789 C CA . ARG A 1 97 ? 18.099 1.667 -11.498 1.00 97.81 97 ARG A CA 1
ATOM 790 C C . ARG A 1 97 ? 17.367 1.432 -10.179 1.00 97.81 97 ARG A C 1
ATOM 792 O O . ARG A 1 97 ? 17.683 2.091 -9.194 1.00 97.81 97 ARG A O 1
ATOM 799 N N . LEU A 1 98 ? 16.373 0.545 -10.157 1.00 97.38 98 LEU A N 1
ATOM 800 C CA . LEU A 1 98 ? 15.652 0.204 -8.928 1.00 97.38 98 LEU A CA 1
ATOM 801 C C . LEU A 1 98 ? 16.551 -0.554 -7.945 1.00 97.38 98 LEU A C 1
ATOM 803 O O . LEU A 1 98 ? 16.460 -0.301 -6.745 1.00 97.38 98 LEU A O 1
ATOM 807 N N . GLU A 1 99 ? 17.434 -1.414 -8.449 1.00 98.12 99 GLU A N 1
ATOM 808 C CA . GLU A 1 99 ? 18.469 -2.103 -7.671 1.00 98.12 99 GLU A CA 1
ATOM 809 C C . GLU A 1 99 ? 19.459 -1.104 -7.053 1.00 98.12 99 GLU A C 1
ATOM 811 O O . GLU A 1 99 ? 19.623 -1.107 -5.835 1.00 98.12 99 GLU A O 1
ATOM 816 N N . ASP A 1 100 ? 19.995 -0.152 -7.831 1.00 98.19 100 ASP A N 1
ATOM 817 C CA . ASP A 1 100 ? 20.839 0.936 -7.296 1.00 98.19 100 ASP A CA 1
ATOM 818 C C . ASP A 1 100 ? 20.127 1.720 -6.181 1.00 98.19 100 ASP A C 1
ATOM 820 O O . ASP A 1 100 ? 20.705 2.024 -5.136 1.00 98.19 100 ASP A O 1
ATOM 824 N N . TYR A 1 101 ? 18.841 2.035 -6.358 1.00 96.69 101 TYR A N 1
ATOM 825 C CA . TYR A 1 101 ? 18.072 2.722 -5.319 1.00 96.69 101 TYR A CA 1
ATOM 826 C C . TYR A 1 101 ? 17.881 1.866 -4.065 1.00 96.69 101 TYR A C 1
ATOM 828 O O . TYR A 1 101 ? 17.888 2.417 -2.961 1.00 96.69 101 TYR A O 1
ATOM 836 N N . ALA A 1 102 ? 17.699 0.553 -4.214 1.00 95.94 102 ALA A N 1
ATOM 837 C CA . ALA A 1 102 ? 17.573 -0.371 -3.095 1.00 95.94 102 ALA A CA 1
ATOM 838 C C . ALA A 1 102 ? 18.886 -0.471 -2.305 1.00 95.94 102 ALA A C 1
ATOM 840 O O . ALA A 1 102 ? 18.861 -0.300 -1.085 1.00 95.94 102 ALA A O 1
ATOM 841 N N . ASP A 1 103 ? 20.019 -0.637 -2.990 1.00 97.12 103 ASP A N 1
ATOM 842 C CA . ASP A 1 103 ? 21.348 -0.718 -2.373 1.00 97.12 103 ASP A CA 1
ATOM 843 C C . ASP A 1 103 ? 21.676 0.561 -1.594 1.00 97.12 103 ASP A C 1
ATOM 845 O O . ASP A 1 103 ? 22.025 0.524 -0.414 1.00 97.12 103 ASP A O 1
ATOM 849 N N . ARG A 1 104 ? 21.425 1.728 -2.196 1.00 96.06 104 ARG A N 1
ATOM 850 C CA . ARG A 1 104 ? 21.635 3.022 -1.529 1.00 96.06 104 ARG A CA 1
ATOM 851 C C . ARG A 1 104 ? 20.768 3.212 -0.285 1.00 96.06 104 ARG A C 1
ATOM 853 O O . ARG A 1 104 ? 21.176 3.907 0.642 1.00 96.06 104 ARG A O 1
ATOM 860 N N . LEU A 1 105 ? 19.556 2.654 -0.258 1.00 93.12 105 LEU A N 1
ATOM 861 C CA . LEU A 1 105 ? 18.706 2.677 0.936 1.00 93.12 105 LEU A CA 1
ATOM 862 C C . LEU A 1 105 ? 19.190 1.687 2.003 1.00 93.12 105 LEU A C 1
ATOM 864 O O . LEU A 1 105 ? 19.014 1.966 3.191 1.00 93.12 105 LEU A O 1
ATOM 868 N N . ALA A 1 106 ? 19.788 0.564 1.600 1.00 91.94 106 ALA A N 1
ATOM 869 C CA . ALA A 1 106 ? 20.354 -0.435 2.502 1.00 91.94 106 ALA A CA 1
ATOM 870 C C . ALA A 1 106 ? 21.588 0.090 3.259 1.00 91.94 106 ALA A C 1
ATOM 872 O O . ALA A 1 106 ? 21.751 -0.238 4.433 1.00 91.94 106 ALA A O 1
ATOM 873 N N . ASP A 1 107 ? 22.378 0.974 2.641 1.00 94.31 107 ASP A N 1
ATOM 874 C CA . ASP A 1 107 ? 23.558 1.622 3.245 1.00 94.31 107 ASP A CA 1
ATOM 875 C C . ASP A 1 107 ? 23.234 2.584 4.406 1.00 94.31 107 ASP A C 1
ATOM 877 O O . ASP A 1 107 ? 24.125 3.049 5.125 1.00 94.31 107 ASP A O 1
ATOM 881 N N . HIS A 1 108 ? 21.959 2.917 4.607 1.00 90.50 108 HIS A N 1
ATOM 882 C CA . HIS A 1 108 ? 21.512 3.778 5.696 1.00 90.50 108 HIS A CA 1
ATOM 883 C C . HIS A 1 108 ? 21.042 2.973 6.919 1.00 90.50 108 HIS A C 1
ATOM 885 O O . HIS A 1 108 ? 20.605 1.828 6.780 1.00 90.50 108 HIS A O 1
ATOM 891 N N . PRO A 1 109 ? 21.065 3.572 8.130 1.00 88.06 109 PRO A N 1
ATOM 892 C CA . PRO A 1 109 ? 20.559 2.920 9.332 1.00 88.06 109 PRO A CA 1
ATOM 893 C C . PRO A 1 109 ? 19.139 2.381 9.140 1.00 88.06 109 PRO A C 1
ATOM 895 O O . PRO A 1 109 ? 18.212 3.127 8.806 1.00 88.06 109 PRO A O 1
ATOM 898 N N . GLN A 1 110 ? 18.978 1.083 9.379 1.00 79.62 110 GLN A N 1
ATOM 899 C CA . GLN A 1 110 ? 17.682 0.421 9.362 1.00 79.62 110 GLN A CA 1
ATOM 900 C C . GLN A 1 110 ? 17.006 0.579 10.720 1.00 79.62 110 GLN A C 1
ATOM 902 O O . GLN A 1 110 ? 17.655 0.675 11.760 1.00 79.62 110 GLN A O 1
ATOM 907 N N . ARG A 1 111 ? 15.675 0.636 10.716 1.00 67.56 111 ARG A N 1
ATOM 908 C CA . ARG A 1 111 ? 14.911 0.652 11.962 1.00 67.56 111 ARG A CA 1
ATOM 909 C C . ARG A 1 111 ? 14.837 -0.775 12.503 1.00 67.56 111 ARG A C 1
ATOM 911 O O . ARG A 1 111 ? 14.209 -1.616 11.870 1.00 67.56 111 ARG A O 1
ATOM 918 N N . ASP A 1 112 ? 15.419 -1.021 13.675 1.00 56.19 112 ASP A N 1
ATOM 919 C CA . ASP A 1 112 ? 15.381 -2.337 14.340 1.00 56.19 112 ASP A CA 1
ATOM 920 C C . ASP A 1 112 ?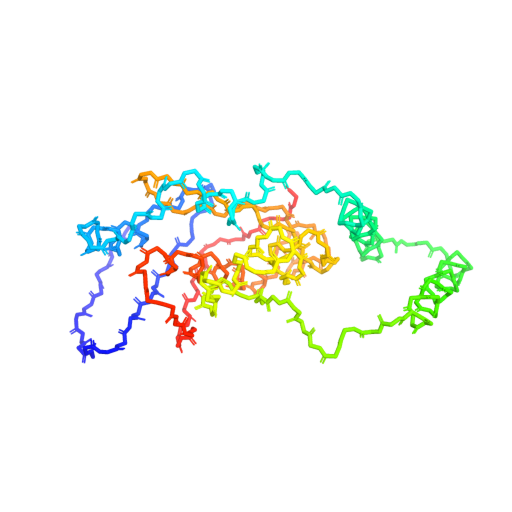 13.957 -2.755 14.744 1.00 56.19 112 ASP A C 1
ATOM 922 O O . ASP A 1 112 ? 13.644 -3.941 14.866 1.00 56.19 112 ASP A O 1
ATOM 926 N N . ARG A 1 113 ? 13.073 -1.768 14.939 1.00 53.03 113 ARG A N 1
ATOM 927 C CA . ARG A 1 113 ? 11.628 -1.926 15.114 1.00 53.03 113 ARG A CA 1
ATOM 928 C C . ARG A 1 113 ? 10.894 -0.763 14.471 1.00 53.03 113 ARG A C 1
ATOM 930 O O . ARG A 1 113 ? 11.413 0.344 14.354 1.00 53.03 113 ARG A O 1
ATOM 937 N N . TYR A 1 114 ? 9.662 -1.022 14.064 1.00 52.38 114 TYR A N 1
ATOM 938 C CA . TYR A 1 114 ? 8.769 0.019 13.597 1.00 52.38 114 TYR A CA 1
ATOM 939 C C . TYR A 1 114 ? 8.444 0.953 14.777 1.00 52.38 114 TYR A C 1
ATOM 941 O O . TYR A 1 114 ? 7.732 0.557 15.695 1.00 52.38 114 TYR A O 1
ATOM 949 N N . ASP A 1 115 ? 9.001 2.167 14.793 1.00 46.12 115 ASP A N 1
ATOM 950 C CA . ASP A 1 115 ? 8.629 3.205 15.765 1.00 46.12 115 ASP A CA 1
ATOM 951 C C . ASP A 1 115 ? 7.224 3.725 15.418 1.00 46.12 115 ASP A C 1
ATOM 953 O O . ASP A 1 115 ? 7.060 4.743 14.746 1.00 46.12 115 ASP A O 1
ATOM 957 N N . GLY A 1 116 ? 6.199 2.963 15.801 1.00 52.81 116 GLY A N 1
ATOM 958 C CA . GLY A 1 116 ? 4.795 3.229 15.500 1.00 52.81 116 GLY A CA 1
ATOM 959 C C . GLY A 1 116 ? 3.965 1.947 15.459 1.00 52.81 116 GLY A C 1
ATOM 960 O O . GLY A 1 116 ? 4.481 0.844 15.627 1.00 52.81 116 GLY A O 1
ATOM 961 N N . PHE A 1 117 ? 2.671 2.092 15.207 1.00 54.09 117 PHE A N 1
ATOM 962 C CA . PHE A 1 117 ? 1.765 0.962 15.027 1.00 54.09 117 PHE A CA 1
ATOM 963 C C . PHE A 1 117 ? 1.426 0.830 13.544 1.00 54.09 117 PHE A C 1
ATOM 965 O O . PHE A 1 117 ? 1.175 1.830 12.872 1.00 54.09 117 PHE A O 1
ATOM 972 N N . ALA A 1 118 ? 1.465 -0.396 13.022 1.00 52.47 118 ALA A N 1
ATOM 973 C CA . ALA A 1 118 ? 1.051 -0.673 11.647 1.00 52.47 118 ALA A CA 1
ATOM 974 C C . ALA A 1 118 ? -0.478 -0.652 11.498 1.00 52.47 118 ALA A C 1
ATOM 976 O O . ALA A 1 118 ? -0.970 -0.365 10.413 1.00 52.47 118 ALA A O 1
ATOM 977 N N . GLU A 1 119 ? -1.192 -0.901 12.598 1.00 55.66 119 GLU A N 1
ATOM 978 C CA . GLU A 1 119 ? -2.646 -0.991 12.661 1.00 55.66 119 GLU A CA 1
ATOM 979 C C . GLU A 1 119 ? -3.192 -0.086 13.761 1.00 55.66 119 GLU A C 1
ATOM 981 O O . GLU A 1 119 ? -2.669 -0.038 14.881 1.00 55.66 119 GLU A O 1
ATOM 986 N N . ALA A 1 120 ? -4.292 0.597 13.454 1.00 56.22 120 ALA A N 1
ATOM 987 C CA . ALA A 1 120 ? -4.994 1.457 14.398 1.00 56.22 120 ALA A CA 1
ATOM 988 C C . ALA A 1 120 ? -5.429 0.719 15.674 1.00 56.22 120 ALA A C 1
ATOM 990 O O . ALA A 1 120 ? -5.379 1.273 16.772 1.00 56.22 120 ALA A O 1
ATOM 991 N N . ALA A 1 121 ? -5.813 -0.549 15.530 1.00 53.44 121 ALA A N 1
ATOM 992 C CA . ALA A 1 121 ? -6.431 -1.348 16.580 1.00 53.44 121 ALA A CA 1
ATOM 993 C C . ALA A 1 121 ? -5.498 -1.675 17.760 1.00 53.44 121 ALA A C 1
ATOM 995 O O . ALA A 1 121 ? -5.978 -1.974 18.853 1.00 53.44 121 ALA A O 1
ATOM 996 N N . VAL A 1 122 ? -4.180 -1.594 17.553 1.00 52.62 122 VAL A N 1
ATOM 997 C CA . VAL A 1 122 ? -3.150 -1.883 18.566 1.00 52.62 122 VAL A CA 1
ATOM 998 C C . VAL A 1 122 ? -2.423 -0.638 19.057 1.00 52.62 122 VAL A C 1
ATOM 1000 O O . VAL A 1 122 ? -1.519 -0.750 19.886 1.00 52.62 122 VAL A O 1
ATOM 1003 N N . ALA A 1 123 ? -2.784 0.546 18.555 1.00 56.72 123 ALA A N 1
ATOM 1004 C CA . ALA A 1 123 ? -2.061 1.750 18.907 1.00 56.72 123 ALA A CA 1
ATOM 1005 C C . ALA A 1 123 ? -2.389 2.223 20.323 1.00 56.72 123 ALA A C 1
ATOM 1007 O O . ALA A 1 123 ? -3.537 2.524 20.643 1.00 56.72 123 ALA A O 1
ATOM 1008 N N . ASP A 1 124 ? -1.358 2.351 21.158 1.00 56.22 124 ASP A N 1
ATOM 1009 C CA . ASP A 1 124 ? -1.450 3.079 22.421 1.00 56.22 124 ASP A CA 1
ATOM 1010 C C . ASP A 1 124 ? -1.507 4.593 22.125 1.00 56.22 124 ASP A C 1
ATOM 1012 O O . ASP A 1 124 ? -0.541 5.138 21.577 1.00 56.22 124 ASP A O 1
ATOM 1016 N N . PRO A 1 125 ? -2.590 5.303 22.500 1.00 53.09 125 PRO A N 1
ATOM 1017 C CA . PRO A 1 125 ? -2.716 6.747 22.300 1.00 53.09 125 PRO A CA 1
ATOM 1018 C C . PRO A 1 125 ? -1.581 7.570 22.937 1.00 53.09 125 PRO A C 1
ATOM 1020 O O . PRO A 1 125 ? -1.203 8.619 22.407 1.00 53.09 125 PRO A O 1
ATOM 1023 N N . ALA A 1 126 ? -0.993 7.106 24.046 1.00 53.59 126 ALA A N 1
ATOM 1024 C CA . ALA A 1 126 ? 0.131 7.780 24.698 1.00 53.59 126 ALA A CA 1
ATOM 1025 C C . ALA A 1 126 ? 1.451 7.573 23.934 1.00 53.59 126 ALA A C 1
ATOM 1027 O O . ALA A 1 126 ? 2.242 8.511 23.791 1.00 53.59 126 ALA A O 1
ATOM 1028 N N . ALA A 1 127 ? 1.674 6.377 23.382 1.00 51.97 127 ALA A N 1
ATOM 1029 C CA . ALA A 1 127 ? 2.810 6.081 22.509 1.00 51.97 127 ALA A CA 1
ATOM 1030 C C . ALA A 1 127 ? 2.678 6.754 21.130 1.00 51.97 127 ALA A C 1
ATOM 1032 O O . ALA A 1 127 ? 3.664 7.267 20.600 1.00 51.97 127 ALA A O 1
ATOM 1033 N N . ALA A 1 128 ? 1.460 6.852 20.590 1.00 50.53 128 ALA A N 1
ATOM 1034 C CA . ALA A 1 128 ? 1.142 7.620 19.388 1.00 50.53 128 ALA A CA 1
ATOM 1035 C C . ALA A 1 128 ? 1.536 9.099 19.526 1.00 50.53 128 ALA A C 1
ATOM 1037 O O . ALA A 1 128 ? 2.095 9.677 18.599 1.00 50.53 128 ALA A O 1
ATOM 1038 N N . LYS A 1 129 ? 1.328 9.701 20.703 1.00 45.44 129 LYS A N 1
ATOM 1039 C CA . LYS A 1 129 ? 1.738 11.085 20.996 1.00 45.44 129 LYS A CA 1
ATOM 1040 C C . LYS A 1 129 ? 3.262 11.264 21.079 1.00 45.44 129 LYS A C 1
ATOM 1042 O O . LYS A 1 129 ? 3.763 12.361 20.844 1.00 45.44 129 LYS A O 1
ATOM 1047 N N . LYS A 1 130 ? 3.999 10.202 21.428 1.00 44.03 130 LYS A N 1
ATOM 1048 C CA . LYS A 1 130 ? 5.464 10.205 21.601 1.00 44.03 130 LYS A CA 1
ATOM 1049 C C . LYS A 1 130 ? 6.224 9.866 20.313 1.00 44.03 130 LYS A C 1
ATOM 1051 O O . LYS A 1 130 ? 7.400 10.205 20.194 1.00 44.03 130 LYS A O 1
ATOM 1056 N N . SER A 1 131 ? 5.566 9.221 19.354 1.00 48.09 131 SER A N 1
ATOM 1057 C CA . SER A 1 131 ? 6.111 9.015 18.013 1.00 48.09 131 SER A CA 1
ATOM 1058 C C . SER A 1 131 ? 6.139 10.361 17.273 1.00 48.09 131 SER A C 1
ATOM 1060 O O . SER A 1 131 ? 5.189 11.134 17.371 1.00 48.09 131 SER A O 1
ATOM 1062 N N . MET A 1 132 ? 7.260 10.671 16.613 1.00 41.91 132 MET A N 1
ATOM 1063 C CA . MET A 1 132 ? 7.693 11.994 16.124 1.00 41.91 132 MET A CA 1
ATOM 1064 C C . MET A 1 132 ? 6.664 12.774 15.267 1.00 41.91 132 MET A C 1
ATOM 1066 O O . MET A 1 132 ? 6.862 12.936 14.065 1.00 41.91 132 MET A O 1
ATOM 1070 N N . GLY A 1 133 ? 5.586 13.287 15.874 1.00 44.78 133 GLY A N 1
ATOM 1071 C CA . GLY A 1 133 ? 4.516 14.052 15.217 1.00 44.78 133 GLY A CA 1
ATOM 1072 C C . GLY A 1 133 ? 3.139 13.370 15.120 1.00 44.78 133 GLY A C 1
ATOM 1073 O O . GLY A 1 133 ? 2.298 13.880 14.387 1.00 44.78 133 GLY A O 1
ATOM 1074 N N . GLY A 1 134 ? 2.895 12.250 15.817 1.00 48.50 134 GLY A N 1
ATOM 1075 C CA . GLY A 1 134 ? 1.559 11.643 15.953 1.00 48.50 134 GLY A CA 1
ATOM 1076 C C . GLY A 1 134 ? 1.491 10.120 15.766 1.00 48.50 134 GLY A C 1
ATOM 1077 O O . GLY A 1 134 ? 2.537 9.486 15.694 1.00 48.50 134 GLY A O 1
ATOM 1078 N N . ALA A 1 135 ? 0.305 9.497 15.695 1.00 50.81 135 ALA A N 1
ATOM 1079 C CA . ALA A 1 135 ? 0.166 8.053 15.453 1.00 50.81 135 ALA A CA 1
ATOM 1080 C C . ALA A 1 135 ? 0.631 7.730 14.019 1.00 50.81 135 ALA A C 1
ATOM 1082 O O . ALA A 1 135 ? -0.130 7.843 13.062 1.00 50.81 135 ALA A O 1
ATOM 1083 N N . HIS A 1 136 ? 1.913 7.406 13.830 1.00 55.69 136 HIS A N 1
ATOM 1084 C CA . HIS A 1 136 ? 2.481 7.227 12.494 1.00 55.69 136 HIS A CA 1
ATOM 1085 C C . HIS A 1 136 ? 2.079 5.872 11.893 1.00 55.69 136 HIS A C 1
ATOM 1087 O O . HIS A 1 136 ? 2.877 4.937 11.838 1.00 55.69 136 HIS A O 1
ATOM 1093 N N . PHE A 1 137 ? 0.878 5.808 11.317 1.00 68.81 137 PHE A N 1
ATOM 1094 C CA . PHE A 1 137 ? 0.494 4.781 10.338 1.00 68.81 137 PHE A CA 1
ATOM 1095 C C . PHE A 1 137 ? 1.116 5.031 8.971 1.00 68.81 137 PHE A C 1
ATOM 1097 O O . PHE A 1 137 ? 0.695 4.445 7.985 1.00 68.81 137 PHE A O 1
ATOM 1104 N N . ASP A 1 138 ? 2.119 5.906 8.878 1.00 77.06 138 ASP A N 1
ATOM 1105 C CA . ASP A 1 138 ? 2.689 6.348 7.611 1.00 77.06 138 ASP A CA 1
ATOM 1106 C C . ASP A 1 138 ? 3.240 5.191 6.779 1.00 77.06 138 ASP A C 1
ATOM 1108 O O . ASP A 1 138 ? 3.395 5.342 5.576 1.00 77.06 138 ASP A O 1
ATOM 1112 N N . PHE A 1 139 ? 3.489 4.029 7.376 1.00 80.06 139 PHE A N 1
ATOM 1113 C CA . PHE A 1 139 ? 3.820 2.817 6.648 1.00 80.06 139 PHE A CA 1
ATOM 1114 C C . PHE A 1 139 ? 2.848 1.637 6.850 1.00 80.06 139 PHE A C 1
ATOM 1116 O O . PHE A 1 139 ? 3.171 0.517 6.448 1.00 80.06 139 PHE A O 1
ATOM 1123 N N . SER A 1 140 ? 1.647 1.883 7.390 1.00 85.25 140 SER A N 1
ATOM 1124 C CA . SER A 1 140 ? 0.535 0.929 7.293 1.00 85.25 140 SER A CA 1
ATOM 1125 C C . SER A 1 140 ? 0.402 0.463 5.838 1.00 85.25 140 SER A C 1
ATOM 1127 O O . SER A 1 140 ? 0.532 1.284 4.920 1.00 85.25 140 SER A O 1
ATOM 1129 N N . PRO A 1 141 ? 0.149 -0.832 5.604 1.00 90.12 141 PRO A N 1
ATOM 1130 C CA . PRO A 1 141 ? -0.027 -1.366 4.262 1.00 90.12 141 PRO A CA 1
ATOM 1131 C C . PRO A 1 141 ? -1.335 -0.921 3.595 1.00 90.12 141 PRO A C 1
ATOM 1133 O O . PRO A 1 141 ? -1.510 -1.190 2.411 1.00 90.12 141 PRO A O 1
ATOM 1136 N N . LEU A 1 142 ? -2.246 -0.249 4.311 1.00 90.75 142 LEU A N 1
ATOM 1137 C CA . LEU A 1 142 ? -3.524 0.213 3.767 1.00 90.75 142 LEU A CA 1
ATOM 1138 C C . LEU A 1 142 ? -3.647 1.741 3.782 1.00 90.75 142 LEU A C 1
ATOM 1140 O O . LEU A 1 142 ? -4.033 2.324 2.770 1.00 90.75 142 LEU A O 1
ATOM 1144 N N . ILE A 1 143 ? -3.301 2.405 4.890 1.00 86.50 143 ILE A N 1
ATOM 1145 C CA . ILE A 1 143 ? -3.479 3.866 5.060 1.00 86.50 143 ILE A CA 1
ATOM 1146 C C . ILE A 1 143 ? -2.160 4.656 4.940 1.00 86.50 143 ILE A C 1
ATOM 1148 O O . ILE A 1 143 ? -2.166 5.887 4.877 1.00 86.50 143 ILE A O 1
ATOM 1152 N N . GLY A 1 144 ? -1.014 3.969 4.887 1.00 86.62 144 GLY A N 1
ATOM 1153 C CA . GLY A 1 144 ? 0.304 4.589 5.006 1.00 86.62 144 GLY A CA 1
ATOM 1154 C C . GLY A 1 144 ? 0.787 5.332 3.764 1.00 86.62 144 GLY A C 1
ATOM 1155 O O . GLY A 1 144 ? 1.136 4.736 2.751 1.00 86.62 144 GLY A O 1
ATOM 1156 N N . GLN A 1 145 ? 0.923 6.656 3.862 1.00 86.88 145 GLN A N 1
ATOM 1157 C CA . GLN A 1 145 ? 1.389 7.499 2.748 1.00 86.88 145 GLN A CA 1
ATOM 1158 C C . GLN A 1 145 ? 2.870 7.302 2.380 1.00 86.88 145 GLN A C 1
ATOM 1160 O O . GLN A 1 145 ? 3.283 7.653 1.274 1.00 86.88 145 GLN A O 1
ATOM 1165 N N . SER A 1 146 ? 3.664 6.765 3.302 1.00 87.31 146 SER A N 1
ATOM 1166 C CA . SER A 1 146 ? 5.075 6.414 3.147 1.00 87.31 146 SER A CA 1
ATOM 1167 C C . SER A 1 146 ? 5.305 4.911 2.889 1.00 87.31 146 SER A C 1
ATOM 1169 O O . SER A 1 146 ? 6.464 4.492 2.838 1.00 87.31 146 SER A O 1
ATOM 1171 N N . ASN A 1 147 ? 4.253 4.098 2.719 1.00 91.12 147 ASN A N 1
ATOM 1172 C CA . ASN A 1 147 ? 4.355 2.714 2.244 1.00 91.12 147 ASN A CA 1
ATOM 1173 C C . ASN A 1 147 ? 3.903 2.637 0.777 1.00 91.12 147 ASN A C 1
ATOM 1175 O O . ASN A 1 147 ? 2.755 2.960 0.474 1.00 91.12 147 ASN A O 1
ATOM 1179 N N . PRO A 1 148 ? 4.777 2.219 -0.153 1.00 95.00 148 PRO A N 1
ATOM 1180 C CA . PRO A 1 148 ? 4.415 2.145 -1.560 1.00 95.00 148 PRO A CA 1
ATOM 1181 C C . PRO A 1 148 ? 3.465 0.989 -1.908 1.00 95.00 148 PRO A C 1
ATOM 1183 O O . PRO A 1 148 ? 2.951 0.967 -3.017 1.00 95.00 148 PRO A O 1
ATOM 1186 N N . LEU A 1 149 ? 3.204 0.054 -0.992 1.00 94.38 149 LEU A N 1
ATOM 1187 C CA . LEU A 1 149 ? 2.176 -0.976 -1.174 1.00 94.38 149 LEU A CA 1
ATOM 1188 C C . LEU A 1 149 ? 0.768 -0.464 -0.855 1.00 94.38 149 LEU A C 1
ATOM 1190 O O . LEU A 1 149 ? -0.211 -1.069 -1.287 1.00 94.38 149 LEU A O 1
ATOM 1194 N N . ALA A 1 150 ? 0.647 0.635 -0.109 1.00 93.06 150 ALA A N 1
ATOM 1195 C CA . ALA A 1 150 ? -0.649 1.135 0.318 1.00 93.06 150 ALA A CA 1
ATOM 1196 C C . ALA A 1 150 ? -1.401 1.841 -0.828 1.00 93.06 150 ALA A C 1
ATOM 1198 O O . ALA A 1 150 ? -0.791 2.631 -1.552 1.00 93.06 150 ALA A O 1
ATOM 1199 N N . PRO A 1 151 ? -2.726 1.638 -0.965 1.00 90.69 151 PRO A N 1
ATOM 1200 C CA . PRO A 1 151 ? -3.609 2.415 -1.842 1.00 90.69 151 PRO A CA 1
ATOM 1201 C C . PRO A 1 151 ? -3.973 3.801 -1.260 1.00 90.69 151 PRO A C 1
ATOM 1203 O O . PRO A 1 151 ? -4.925 4.435 -1.707 1.00 90.69 151 PRO A O 1
ATOM 1206 N N . PRO A 1 152 ? -3.133 4.354 -0.373 1.00 89.25 152 PRO A N 1
ATOM 1207 C CA . PRO A 1 152 ? -3.497 5.065 0.869 1.00 89.25 152 PRO A CA 1
ATOM 1208 C C . PRO A 1 152 ? -4.995 5.342 1.071 1.00 89.25 152 PRO A C 1
ATOM 1210 O O . PRO A 1 152 ? -5.519 6.358 0.608 1.00 89.25 152 PRO A O 1
ATOM 1213 N N . ILE A 1 153 ? -5.667 4.480 1.837 1.00 87.56 153 ILE A N 1
ATOM 1214 C CA . ILE A 1 153 ? -7.047 4.722 2.266 1.00 87.56 153 ILE A CA 1
ATOM 1215 C C . ILE A 1 153 ? -7.086 5.991 3.113 1.00 87.56 153 ILE A C 1
ATOM 1217 O O . ILE A 1 153 ? -6.380 6.125 4.113 1.00 87.56 153 ILE A O 1
ATOM 1221 N N . VAL A 1 154 ? -7.949 6.924 2.733 1.00 84.38 154 VAL A N 1
ATOM 1222 C CA . VAL A 1 154 ? -8.216 8.108 3.528 1.00 84.38 154 VAL A CA 1
ATOM 1223 C C . VAL A 1 154 ? -9.404 7.850 4.432 1.00 84.38 154 VAL A C 1
ATOM 1225 O O . VAL A 1 154 ? -10.529 7.675 3.963 1.00 84.38 154 VAL A O 1
ATOM 1228 N N . ILE A 1 155 ? -9.143 7.836 5.733 1.00 79.31 155 ILE A N 1
ATOM 1229 C CA . ILE A 1 155 ? -10.165 7.646 6.753 1.00 79.31 155 ILE A CA 1
ATOM 1230 C C . ILE A 1 155 ? -10.623 9.012 7.268 1.00 79.31 155 ILE A C 1
ATOM 1232 O O . ILE A 1 155 ? -9.813 9.903 7.513 1.00 79.31 155 ILE A O 1
ATOM 1236 N N . THR A 1 156 ? -11.935 9.172 7.392 1.00 75.69 156 THR A N 1
ATOM 1237 C CA . THR A 1 156 ? -12.601 10.351 7.955 1.00 75.69 156 THR A CA 1
ATOM 1238 C C . THR A 1 156 ? -13.683 9.898 8.922 1.00 75.69 156 THR A C 1
ATOM 1240 O O . THR A 1 156 ? -14.322 8.866 8.699 1.00 75.69 156 THR A O 1
ATOM 1243 N N . SER A 1 157 ? -13.898 10.660 9.988 1.00 73.25 157 SER A N 1
ATOM 1244 C CA . SER A 1 157 ? -14.925 10.379 10.989 1.00 73.25 157 SER A CA 1
ATOM 1245 C C . SER A 1 157 ? -15.829 11.588 11.253 1.00 73.25 157 SER A C 1
ATOM 1247 O O . SER A 1 157 ? -15.393 12.744 11.214 1.00 73.25 157 SER A O 1
ATOM 1249 N N . ASP A 1 158 ? -17.113 11.327 11.496 1.00 71.81 158 ASP A N 1
ATOM 1250 C CA . ASP A 1 158 ? -18.118 12.328 11.862 1.00 71.81 158 ASP A CA 1
ATOM 1251 C C . ASP A 1 158 ? -19.205 11.740 12.792 1.00 71.81 158 ASP A C 1
ATOM 1253 O O . ASP A 1 158 ? -19.063 10.654 13.359 1.00 71.81 158 ASP A O 1
ATOM 1257 N N . GLU A 1 159 ? -20.299 12.478 13.000 1.00 68.62 159 GLU A N 1
ATOM 1258 C CA . GLU A 1 159 ? -21.432 12.029 13.823 1.00 68.62 159 GLU A CA 1
ATOM 1259 C C . GLU A 1 159 ? -22.208 10.836 13.237 1.00 68.62 159 GLU A C 1
ATOM 1261 O O . GLU A 1 159 ? -23.009 10.213 13.935 1.00 68.62 159 GLU A O 1
ATOM 1266 N N . GLN A 1 160 ? -22.012 10.522 11.958 1.00 70.12 160 GLN A N 1
ATOM 1267 C CA . GLN A 1 160 ? -22.693 9.447 11.239 1.00 70.12 160 GLN A CA 1
ATOM 1268 C C . GLN A 1 160 ? -21.855 8.164 11.220 1.00 70.12 160 GLN A C 1
ATOM 1270 O O . GLN A 1 160 ? -22.418 7.071 11.105 1.00 70.12 160 GLN A O 1
ATOM 1275 N N . GLY A 1 161 ? -20.533 8.273 11.375 1.00 71.56 161 GLY A N 1
ATOM 1276 C CA . GLY A 1 161 ? -19.641 7.134 11.547 1.00 71.56 161 GLY A CA 1
ATOM 1277 C C . GLY A 1 161 ? -18.229 7.378 11.026 1.00 71.56 161 GLY A C 1
ATOM 1278 O O . GLY A 1 161 ? -17.734 8.500 10.996 1.00 71.56 161 GLY A O 1
ATOM 1279 N N . VAL A 1 162 ? -17.575 6.287 10.629 1.00 77.75 162 VAL A N 1
ATOM 1280 C CA . VAL A 1 162 ? -16.242 6.278 10.019 1.00 77.75 162 VAL A CA 1
ATOM 1281 C C . VAL A 1 162 ? -16.385 5.907 8.549 1.00 77.75 162 VAL A C 1
ATOM 1283 O O . VAL A 1 162 ? -17.105 4.969 8.197 1.00 77.75 162 VAL A O 1
ATOM 1286 N N . ARG A 1 163 ? -15.673 6.628 7.686 1.00 81.44 163 ARG A N 1
ATOM 1287 C CA . ARG A 1 163 ? -15.621 6.405 6.244 1.00 81.44 163 ARG A CA 1
ATOM 1288 C C . ARG A 1 163 ? -14.174 6.269 5.788 1.00 81.44 163 ARG A C 1
ATOM 1290 O O . ARG A 1 163 ? -13.389 7.190 5.981 1.00 81.44 163 ARG A O 1
ATOM 1297 N N . GLY A 1 164 ? -13.864 5.156 5.124 1.00 82.88 164 GLY A N 1
ATOM 1298 C CA . GLY A 1 164 ? -12.643 4.976 4.336 1.00 82.88 164 GLY A CA 1
ATOM 1299 C C . GLY A 1 164 ? -12.901 5.240 2.852 1.00 82.88 164 GLY A C 1
ATOM 1300 O O . GLY A 1 164 ? -13.918 4.804 2.306 1.00 82.88 164 GLY A O 1
ATOM 1301 N N . GLU A 1 165 ? -11.995 5.958 2.200 1.00 87.19 165 GLU A N 1
ATOM 1302 C CA . GLU A 1 165 ? -12.035 6.272 0.772 1.00 87.19 165 GLU A CA 1
ATOM 1303 C C . GLU A 1 165 ? -10.682 5.963 0.131 1.00 87.19 165 GLU A C 1
ATOM 1305 O O . GLU A 1 165 ? -9.652 6.430 0.605 1.00 87.19 165 GLU A O 1
ATOM 1310 N N . ALA A 1 166 ? -10.679 5.171 -0.938 1.00 88.31 166 ALA A N 1
ATOM 1311 C CA . ALA A 1 166 ? -9.474 4.798 -1.667 1.00 88.31 166 ALA A CA 1
ATOM 1312 C C . ALA A 1 166 ? -9.800 4.539 -3.135 1.00 88.31 166 ALA A C 1
ATOM 1314 O O . ALA A 1 166 ? -10.918 4.133 -3.463 1.00 88.31 166 ALA A O 1
ATOM 1315 N N . THR A 1 167 ? -8.793 4.708 -3.985 1.00 91.88 167 THR A N 1
ATOM 1316 C CA . THR A 1 167 ? -8.847 4.343 -5.399 1.00 91.88 167 THR A CA 1
ATOM 1317 C C . THR A 1 167 ? -7.800 3.269 -5.635 1.00 91.88 167 THR A C 1
ATOM 1319 O O . THR A 1 167 ? -6.604 3.510 -5.478 1.00 91.88 167 THR A O 1
ATOM 1322 N N . PHE A 1 168 ? -8.261 2.070 -5.972 1.00 94.62 168 PHE A N 1
ATOM 1323 C CA . PHE A 1 168 ? -7.400 0.935 -6.271 1.00 94.62 168 PHE A CA 1
ATOM 1324 C C . PHE A 1 168 ? -7.062 0.947 -7.761 1.00 94.62 168 PHE A C 1
ATOM 1326 O O . PHE A 1 168 ? -7.956 0.875 -8.606 1.00 94.62 168 PHE A O 1
ATOM 1333 N N . GLY A 1 169 ? -5.769 1.064 -8.053 1.00 94.12 169 GLY A N 1
ATOM 1334 C CA . GLY A 1 169 ? -5.234 0.927 -9.401 1.00 94.12 169 GLY A CA 1
ATOM 1335 C C . GLY A 1 169 ? -5.053 -0.532 -9.817 1.00 94.12 169 GLY A C 1
ATOM 1336 O O . GLY A 1 169 ? -5.320 -1.468 -9.059 1.00 94.12 169 GLY A O 1
ATOM 1337 N N . SER A 1 170 ? -4.547 -0.708 -11.026 1.00 96.06 170 SER A N 1
ATOM 1338 C CA . SER A 1 170 ? -4.271 -1.983 -11.691 1.00 96.06 170 SER A CA 1
ATOM 1339 C C . SER A 1 170 ? -3.320 -2.878 -10.891 1.00 96.06 170 SER A C 1
ATOM 1341 O O . SER A 1 170 ? -3.402 -4.097 -10.978 1.00 96.06 170 SER A O 1
ATOM 1343 N N . ALA A 1 171 ? -2.459 -2.310 -10.040 1.00 96.56 171 ALA A N 1
ATOM 1344 C CA . ALA A 1 171 ? -1.615 -3.083 -9.123 1.00 96.56 171 ALA A CA 1
ATOM 1345 C C . ALA A 1 171 ? -2.391 -3.948 -8.105 1.00 96.56 171 ALA A C 1
ATOM 1347 O O . ALA A 1 171 ? -1.818 -4.859 -7.512 1.00 96.56 171 ALA A O 1
ATOM 1348 N N . TYR A 1 172 ? -3.678 -3.668 -7.891 1.00 96.81 172 TYR A N 1
ATOM 1349 C CA . TYR A 1 172 ? -4.543 -4.368 -6.937 1.00 96.81 172 TYR A CA 1
ATOM 1350 C C . TYR A 1 172 ? -5.611 -5.225 -7.624 1.00 96.81 172 TYR A C 1
ATOM 1352 O O . TYR A 1 172 ? -6.588 -5.629 -6.985 1.00 96.81 172 TYR A O 1
ATOM 1360 N N . GLU A 1 173 ? -5.471 -5.460 -8.926 1.00 96.88 173 GLU A N 1
ATOM 1361 C CA . GLU A 1 173 ? -6.409 -6.250 -9.713 1.00 96.88 173 GLU A CA 1
ATOM 1362 C C . GLU A 1 173 ? -6.445 -7.712 -9.244 1.00 96.88 173 GLU A C 1
ATOM 1364 O O . GLU A 1 173 ? -5.425 -8.318 -8.917 1.00 96.88 173 GLU A O 1
ATOM 1369 N N . GLY A 1 174 ? -7.647 -8.283 -9.182 1.00 94.88 174 GLY A N 1
ATOM 1370 C CA . GLY A 1 174 ? -7.845 -9.720 -9.020 1.00 94.88 174 GLY A CA 1
ATOM 1371 C C . GLY A 1 174 ? -8.503 -10.285 -10.274 1.00 94.88 174 GLY A C 1
ATOM 1372 O O . GLY A 1 174 ? -7.806 -10.732 -11.180 1.00 94.88 174 GLY A O 1
ATOM 1373 N N . PRO A 1 175 ? -9.845 -10.279 -10.362 1.00 93.12 175 PRO A N 1
ATOM 1374 C CA . PRO A 1 175 ? -10.533 -10.507 -11.628 1.00 93.12 175 PRO A CA 1
ATOM 1375 C C . PRO A 1 175 ? -10.315 -9.332 -12.599 1.00 93.12 175 PRO A C 1
ATOM 1377 O O . PRO A 1 175 ? -10.188 -8.201 -12.129 1.00 93.12 175 PRO A O 1
ATOM 1380 N N . PRO A 1 176 ? -10.392 -9.556 -13.924 1.00 94.19 176 PRO A N 1
ATOM 1381 C CA . PRO A 1 176 ? -10.263 -8.488 -14.913 1.00 94.19 176 PRO A CA 1
ATOM 1382 C C . PRO A 1 176 ? -11.170 -7.278 -14.625 1.00 94.19 176 PRO A C 1
ATOM 1384 O O . PRO A 1 176 ? -12.389 -7.416 -14.473 1.00 94.19 176 PRO A O 1
ATOM 1387 N N . GLY A 1 177 ? -10.574 -6.091 -14.543 1.00 94.62 177 GLY A N 1
ATOM 1388 C CA . GLY A 1 177 ? -11.209 -4.807 -14.254 1.00 94.62 177 GLY A CA 1
ATOM 1389 C C . GLY A 1 177 ? -11.672 -4.615 -12.807 1.00 94.62 177 GLY A C 1
ATOM 1390 O O . GLY A 1 177 ? -12.346 -3.622 -12.526 1.00 94.62 177 GLY A O 1
ATOM 1391 N N . CYS A 1 178 ? -11.363 -5.541 -11.893 1.00 96.62 178 CYS A N 1
ATOM 1392 C CA . CYS A 1 178 ? -11.889 -5.543 -10.529 1.00 96.62 178 CYS A CA 1
ATOM 1393 C C . CYS A 1 178 ? -10.793 -5.650 -9.464 1.00 96.62 178 CYS A C 1
ATOM 1395 O O . CYS A 1 178 ? -9.836 -6.411 -9.596 1.00 96.62 178 CYS A O 1
ATOM 1397 N N . VAL A 1 179 ? -10.998 -4.965 -8.340 1.00 96.88 179 VAL A N 1
ATOM 1398 C CA . VAL A 1 179 ? -10.133 -5.066 -7.157 1.00 96.88 179 VAL A CA 1
ATOM 1399 C C . VAL A 1 179 ? -10.131 -6.499 -6.623 1.00 96.88 179 VAL A C 1
ATOM 1401 O O . VAL A 1 179 ? -11.186 -7.126 -6.474 1.00 96.88 179 VAL A O 1
ATOM 1404 N N . HIS A 1 180 ? -8.951 -7.006 -6.272 1.00 97.56 180 HIS A N 1
ATOM 1405 C CA . HIS A 1 180 ? -8.798 -8.301 -5.628 1.00 97.56 180 HIS A CA 1
ATOM 1406 C C . HIS A 1 180 ? -9.583 -8.353 -4.308 1.00 97.56 180 HIS A C 1
ATOM 1408 O O . HIS A 1 180 ? -9.458 -7.481 -3.444 1.00 97.56 180 HIS A O 1
ATOM 1414 N N . GLY A 1 181 ? -10.369 -9.418 -4.112 1.00 94.38 181 GLY A N 1
ATOM 1415 C CA . GLY A 1 181 ? -11.234 -9.566 -2.937 1.00 94.38 181 GLY A CA 1
ATOM 1416 C C . GLY A 1 181 ? -10.479 -9.444 -1.609 1.00 94.38 181 GLY A C 1
ATOM 1417 O O . GLY A 1 181 ? -10.971 -8.812 -0.674 1.00 94.38 181 GLY A O 1
ATOM 1418 N N . GLY A 1 182 ? -9.253 -9.968 -1.548 1.00 96.31 182 GLY A N 1
ATOM 1419 C CA . GLY A 1 182 ? -8.378 -9.846 -0.378 1.00 96.31 182 GLY A CA 1
ATOM 1420 C C . GLY A 1 182 ? -7.996 -8.401 -0.035 1.00 96.31 182 GLY A C 1
ATOM 1421 O O . GLY A 1 182 ? -7.973 -8.054 1.140 1.00 96.31 182 GLY A O 1
ATOM 1422 N N . CYS A 1 183 ? -7.784 -7.532 -1.030 1.00 96.12 183 CYS A N 1
ATOM 1423 C CA . CYS A 1 183 ? -7.493 -6.113 -0.791 1.00 96.12 183 CYS A CA 1
ATOM 1424 C C . CYS A 1 183 ? -8.712 -5.388 -0.208 1.00 96.12 183 CYS A C 1
ATOM 1426 O O . CYS A 1 183 ? -8.572 -4.560 0.687 1.00 96.12 183 CYS A O 1
ATOM 1428 N N . ILE A 1 184 ? -9.916 -5.744 -0.668 1.00 94.88 184 ILE A N 1
ATOM 1429 C CA . ILE A 1 184 ? -11.174 -5.218 -0.122 1.00 94.88 184 ILE A CA 1
ATOM 1430 C C . ILE A 1 184 ? -11.357 -5.660 1.336 1.00 94.88 184 ILE A C 1
ATOM 1432 O O . ILE A 1 184 ? -11.712 -4.844 2.182 1.00 94.88 184 ILE A O 1
ATOM 1436 N N . ALA A 1 185 ? -11.109 -6.938 1.641 1.00 95.06 185 ALA A N 1
ATOM 1437 C CA . ALA A 1 185 ? -11.207 -7.450 3.008 1.00 95.06 185 ALA A CA 1
ATOM 1438 C C . ALA A 1 185 ? -10.203 -6.752 3.940 1.00 95.06 185 ALA A C 1
ATOM 1440 O O . ALA A 1 185 ? -10.593 -6.292 5.008 1.00 95.06 185 ALA A O 1
ATOM 1441 N N . ALA A 1 186 ? -8.950 -6.590 3.505 1.00 94.06 186 ALA A N 1
ATOM 1442 C CA . ALA A 1 186 ? -7.924 -5.870 4.260 1.00 94.06 186 ALA A CA 1
ATOM 1443 C C . ALA A 1 186 ? -8.286 -4.390 4.483 1.00 94.06 186 ALA A C 1
ATOM 1445 O O . ALA A 1 186 ? -8.094 -3.857 5.570 1.00 94.06 186 ALA A O 1
ATOM 1446 N N . ALA A 1 187 ? -8.877 -3.728 3.483 1.00 91.38 187 ALA A N 1
ATOM 1447 C CA . ALA A 1 187 ? -9.378 -2.365 3.637 1.00 91.38 187 ALA A CA 1
ATOM 1448 C C . ALA A 1 187 ? -10.495 -2.271 4.690 1.00 91.38 187 ALA A C 1
ATOM 1450 O O . ALA A 1 187 ? -10.550 -1.299 5.444 1.00 91.38 187 ALA A O 1
ATOM 1451 N N . PHE A 1 188 ? -11.380 -3.272 4.764 1.00 90.31 188 PHE A N 1
ATOM 1452 C CA . PHE A 1 188 ? -12.387 -3.326 5.822 1.00 90.31 188 PHE A CA 1
ATOM 1453 C C . PHE A 1 188 ? -11.795 -3.570 7.192 1.00 90.31 188 PHE A C 1
ATOM 1455 O O . PHE A 1 188 ? -12.212 -2.895 8.129 1.00 90.31 188 PHE A O 1
ATOM 1462 N N . ASP A 1 189 ? -10.835 -4.479 7.299 1.00 90.19 189 ASP A N 1
ATOM 1463 C CA . ASP A 1 189 ? -10.123 -4.731 8.546 1.00 90.19 189 ASP A CA 1
ATOM 1464 C C . ASP A 1 189 ? -9.503 -3.441 9.102 1.00 90.19 189 ASP A C 1
ATOM 1466 O O . ASP A 1 189 ? -9.783 -3.061 10.235 1.00 90.19 189 ASP A O 1
ATOM 1470 N N . GLU A 1 190 ? -8.796 -2.677 8.262 1.00 87.19 190 GLU A N 1
ATOM 1471 C CA . GLU A 1 190 ? -8.178 -1.404 8.655 1.00 87.19 190 GLU A CA 1
ATOM 1472 C C . GLU A 1 190 ? -9.219 -0.366 9.122 1.00 87.19 190 GLU A C 1
ATOM 1474 O O . GLU A 1 190 ? -9.070 0.251 10.179 1.00 87.19 190 GLU A O 1
ATOM 1479 N N . VAL A 1 191 ? -10.319 -0.182 8.380 1.00 85.94 191 VAL A N 1
ATOM 1480 C CA . VAL A 1 191 ? -11.375 0.783 8.751 1.00 85.94 191 VAL A CA 1
ATOM 1481 C C . VAL A 1 191 ? -12.105 0.359 10.032 1.00 85.94 191 VAL A C 1
ATOM 1483 O O . VAL A 1 191 ? -12.477 1.210 10.848 1.00 85.94 191 VAL A O 1
ATOM 1486 N N . LEU A 1 192 ? -12.319 -0.941 10.235 1.00 84.56 192 LEU A N 1
ATOM 1487 C CA . LEU A 1 192 ? -12.926 -1.483 11.452 1.00 84.56 192 LEU A CA 1
ATOM 1488 C C . LEU A 1 192 ? -11.983 -1.347 12.649 1.00 84.56 192 LEU A C 1
ATOM 1490 O O . LEU A 1 192 ? -12.426 -0.910 13.711 1.00 84.56 192 LEU A O 1
ATOM 1494 N N . GLY A 1 193 ? -10.693 -1.622 12.460 1.00 79.25 193 GLY A N 1
ATOM 1495 C CA . GLY A 1 193 ? -9.647 -1.392 13.451 1.00 79.25 193 GLY A CA 1
ATOM 1496 C C . GLY A 1 193 ? -9.583 0.074 13.873 1.00 79.25 193 GLY A C 1
ATOM 1497 O O . GLY A 1 193 ? -9.592 0.374 15.066 1.00 79.25 193 GLY A O 1
ATOM 1498 N N . TYR A 1 194 ? -9.643 1.000 12.912 1.00 77.81 194 TYR A N 1
ATOM 1499 C CA . TYR A 1 194 ? -9.759 2.432 13.190 1.00 77.81 194 TYR A CA 1
ATOM 1500 C C . TYR A 1 194 ? -11.035 2.764 13.967 1.00 77.81 194 TYR A C 1
ATOM 1502 O O . TYR A 1 194 ? -10.995 3.482 14.962 1.00 77.81 194 TYR A O 1
ATOM 1510 N N . THR A 1 195 ? -12.176 2.202 13.568 1.00 78.56 195 THR A N 1
ATOM 1511 C CA . THR A 1 195 ? -13.460 2.422 14.254 1.00 78.56 195 THR A CA 1
ATOM 1512 C C . THR A 1 195 ? -13.427 1.935 15.708 1.00 78.56 195 THR A C 1
ATOM 1514 O O . THR A 1 195 ? -14.013 2.566 16.589 1.00 78.56 195 THR A O 1
ATOM 1517 N N . GLN A 1 196 ? -12.721 0.839 15.988 1.00 74.69 196 GLN A N 1
ATOM 1518 C CA . GLN A 1 196 ? -12.584 0.289 17.335 1.00 74.69 196 GLN A CA 1
ATOM 1519 C C . GLN A 1 196 ? -11.857 1.252 18.282 1.00 74.69 196 GLN A C 1
ATOM 1521 O O . GLN A 1 196 ? -12.203 1.310 19.464 1.00 74.69 196 GLN A O 1
ATOM 1526 N N . THR A 1 197 ? -10.919 2.062 17.780 1.00 68.56 197 THR A N 1
ATOM 1527 C CA . THR A 1 197 ? -10.174 3.034 18.605 1.00 68.56 197 THR A CA 1
ATOM 1528 C C . THR A 1 197 ? -11.091 4.018 19.338 1.00 68.56 197 THR A C 1
ATOM 1530 O O . THR A 1 197 ? -10.818 4.373 20.485 1.00 68.56 197 THR A O 1
ATOM 1533 N N . PHE A 1 198 ? -12.246 4.369 18.757 1.00 68.25 198 PHE A N 1
ATOM 1534 C CA . PHE A 1 198 ? -13.227 5.263 19.387 1.00 68.25 198 PHE A CA 1
ATOM 1535 C C . PHE A 1 198 ? -13.885 4.675 20.639 1.00 68.25 198 PHE A C 1
ATOM 1537 O O . PHE A 1 198 ? -14.435 5.413 21.455 1.00 68.25 198 PHE A O 1
ATOM 1544 N N . THR A 1 199 ? -13.843 3.354 20.822 1.00 65.94 199 THR A N 1
ATOM 1545 C CA . THR A 1 199 ? -14.403 2.695 22.012 1.00 65.94 199 THR A CA 1
ATOM 1546 C C . THR A 1 199 ? -13.511 2.841 23.248 1.00 65.94 199 THR A C 1
ATOM 1548 O O . THR A 1 199 ? -13.932 2.483 24.346 1.00 65.94 199 THR A O 1
ATOM 1551 N N . GLY A 1 200 ? -12.276 3.336 23.086 1.00 63.94 200 GLY A N 1
ATOM 1552 C CA . GLY A 1 200 ? -11.264 3.363 24.145 1.00 63.94 200 GLY A CA 1
ATOM 1553 C C . GLY A 1 200 ? -10.738 1.976 24.534 1.00 63.94 200 GLY A C 1
ATOM 1554 O O . GLY A 1 200 ? -10.006 1.859 25.512 1.00 63.94 200 GLY A O 1
ATOM 1555 N N . GLN A 1 201 ? -11.117 0.930 23.794 1.00 66.56 201 GLN A N 1
ATOM 1556 C CA . GLN A 1 201 ? -10.723 -0.459 24.019 1.00 66.56 201 GLN A CA 1
ATOM 1557 C C . GLN A 1 201 ? -10.020 -0.989 22.757 1.00 66.56 201 GLN A C 1
ATOM 1559 O O . GLN A 1 201 ? -10.693 -1.531 21.873 1.00 66.56 201 GLN A O 1
ATOM 1564 N N . PRO A 1 202 ? -8.691 -0.808 22.623 1.00 64.94 202 PRO A N 1
ATOM 1565 C CA . PRO A 1 202 ? -7.934 -1.422 21.534 1.00 64.94 202 PRO A CA 1
ATOM 1566 C C . PRO A 1 202 ? -8.068 -2.949 21.596 1.00 64.94 202 PRO A C 1
ATOM 1568 O O . PRO A 1 202 ? -8.171 -3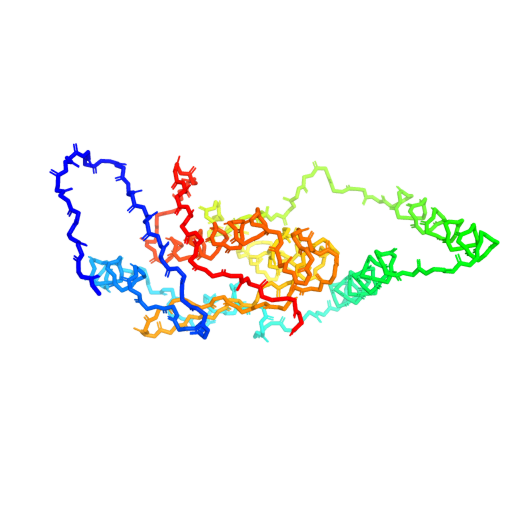.533 22.677 1.00 64.94 202 PRO A O 1
ATOM 1571 N N . GLY A 1 203 ? -8.093 -3.605 20.441 1.00 67.06 203 GLY A N 1
ATOM 1572 C CA . GLY A 1 203 ? -8.333 -5.042 20.360 1.00 67.06 203 GLY A CA 1
ATOM 1573 C C . GLY A 1 203 ? -7.896 -5.618 19.024 1.00 67.06 203 GLY A C 1
ATOM 1574 O O . GLY A 1 203 ? -8.052 -4.981 17.991 1.00 67.06 203 GLY A O 1
ATOM 1575 N N . MET A 1 204 ? -7.358 -6.835 19.054 1.00 75.62 204 MET A N 1
ATOM 1576 C CA . MET A 1 204 ? -6.971 -7.561 17.844 1.00 75.62 204 MET A CA 1
ATOM 1577 C C . MET A 1 204 ? -8.208 -8.022 17.069 1.00 75.62 204 MET A C 1
ATOM 1579 O O . MET A 1 204 ? -9.210 -8.417 17.674 1.00 75.62 204 MET A O 1
ATOM 1583 N N . THR A 1 205 ? -8.112 -8.066 15.739 1.00 82.25 205 THR A N 1
ATOM 1584 C CA . THR A 1 205 ? -9.124 -8.718 14.904 1.00 82.25 205 THR A CA 1
ATOM 1585 C C . THR A 1 205 ? -9.266 -10.186 15.310 1.00 82.25 205 THR A C 1
ATOM 1587 O O . THR A 1 205 ? -8.347 -10.987 15.152 1.00 82.25 205 THR A O 1
ATOM 1590 N N . GLY A 1 206 ? -10.434 -10.549 15.846 1.00 85.38 206 GLY A N 1
ATOM 1591 C CA . GLY A 1 206 ? -10.755 -11.938 16.182 1.00 85.38 206 GLY A CA 1
ATOM 1592 C C . GLY A 1 206 ? -11.358 -12.704 15.004 1.00 85.38 206 GLY A C 1
ATOM 1593 O O . GLY A 1 206 ? -10.993 -13.844 14.732 1.00 85.38 206 GLY A O 1
ATOM 1594 N N . THR A 1 207 ? -12.310 -12.098 14.293 1.00 85.44 207 THR A N 1
ATOM 1595 C CA . THR A 1 207 ? -12.964 -12.701 13.123 1.00 85.44 207 THR A CA 1
ATOM 1596 C C . THR A 1 207 ? -13.434 -11.607 12.177 1.00 85.44 207 THR A C 1
ATOM 1598 O O . THR A 1 207 ? -14.067 -10.647 12.613 1.00 85.44 207 THR A O 1
ATOM 1601 N N . LEU A 1 208 ? -13.173 -11.790 10.882 1.00 85.00 208 LEU A N 1
ATOM 1602 C CA . LEU A 1 208 ? -13.647 -10.915 9.816 1.00 85.00 208 LEU A CA 1
ATOM 1603 C C . LEU A 1 208 ? -14.424 -11.736 8.781 1.00 85.00 208 LEU A C 1
ATOM 1605 O O . LEU A 1 208 ? -13.866 -12.618 8.132 1.00 85.00 208 LEU A O 1
ATOM 1609 N N . GLU A 1 209 ? -15.711 -11.430 8.609 1.00 89.62 209 GLU A N 1
ATOM 1610 C CA . GLU A 1 209 ? -16.556 -12.027 7.572 1.00 89.62 209 GLU A CA 1
ATOM 1611 C C . GLU A 1 209 ? -16.867 -10.982 6.494 1.00 89.62 209 GLU A C 1
ATOM 1613 O O . GLU A 1 209 ? -17.501 -9.959 6.765 1.00 89.62 209 GLU A O 1
ATOM 1618 N N . THR A 1 210 ? -16.429 -11.242 5.259 1.00 88.38 210 THR A N 1
ATOM 1619 C CA . THR A 1 210 ? -16.648 -10.337 4.119 1.00 88.38 210 THR A CA 1
ATOM 1620 C C . THR A 1 210 ? -17.586 -10.975 3.099 1.00 88.38 210 THR A C 1
ATOM 1622 O O . THR A 1 210 ? -17.281 -12.015 2.519 1.00 88.38 210 THR A O 1
ATOM 1625 N N . LEU A 1 211 ? -18.729 -10.328 2.846 1.00 91.06 211 LEU A N 1
ATOM 1626 C CA . LEU A 1 211 ? -19.721 -10.764 1.861 1.00 91.06 211 LEU A CA 1
ATOM 1627 C C . LEU A 1 211 ? -19.667 -9.880 0.608 1.00 91.06 211 LEU A C 1
ATOM 1629 O O . LEU A 1 211 ? -20.171 -8.753 0.601 1.00 91.06 211 LEU A O 1
ATOM 1633 N N . TYR A 1 212 ? -19.105 -10.410 -0.477 1.00 88.19 212 TYR A N 1
ATOM 1634 C CA . TYR A 1 212 ? -19.019 -9.727 -1.771 1.00 88.19 212 TYR A CA 1
ATOM 1635 C C . TYR A 1 212 ? -20.363 -9.794 -2.509 1.00 88.19 212 TYR A C 1
ATOM 1637 O O . TYR A 1 212 ? -20.882 -10.877 -2.777 1.00 88.19 212 TYR A O 1
ATOM 1645 N N . ARG A 1 213 ? -20.958 -8.635 -2.822 1.00 89.38 213 ARG A N 1
ATOM 1646 C CA . ARG A 1 213 ? -22.291 -8.545 -3.459 1.00 89.38 213 ARG A CA 1
ATOM 1647 C C . ARG A 1 213 ? -22.257 -8.143 -4.928 1.00 89.38 213 ARG A C 1
ATOM 1649 O O . ARG A 1 213 ? -23.192 -8.450 -5.659 1.00 89.38 213 ARG A O 1
ATOM 1656 N N . SER A 1 214 ? -21.216 -7.437 -5.343 1.00 90.56 214 SER A N 1
ATOM 1657 C CA . SER A 1 214 ? -21.034 -6.939 -6.703 1.00 90.56 214 SER A CA 1
ATOM 1658 C C . SER A 1 214 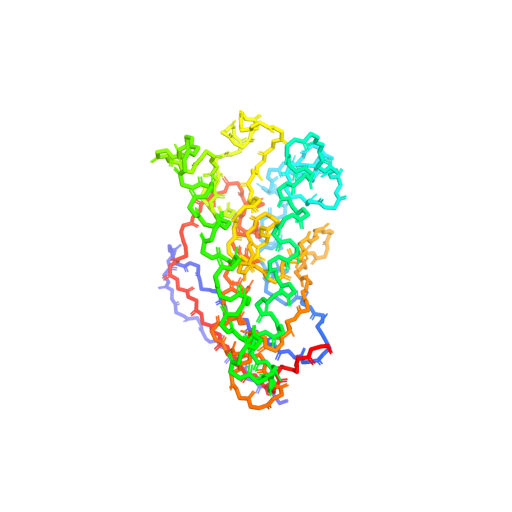? -19.543 -6.831 -7.013 1.00 90.56 214 SER A C 1
ATOM 1660 O O . SER A 1 214 ? -18.757 -6.691 -6.071 1.00 90.56 214 SER A O 1
ATOM 1662 N N . PRO A 1 215 ? -19.150 -6.842 -8.298 1.00 91.81 215 PRO A N 1
ATOM 1663 C CA . PRO A 1 215 ? -17.801 -6.462 -8.697 1.00 91.81 215 PRO A CA 1
ATOM 1664 C C . PRO A 1 215 ? -17.429 -5.077 -8.147 1.00 91.81 215 PRO A C 1
ATOM 1666 O O . PRO A 1 215 ? -18.271 -4.174 -8.123 1.00 91.81 215 PRO A O 1
ATOM 1669 N N . THR A 1 216 ? -16.179 -4.923 -7.712 1.00 93.12 216 THR A N 1
ATOM 1670 C CA . THR A 1 216 ? -15.616 -3.641 -7.268 1.00 93.12 216 THR A CA 1
ATOM 1671 C C . THR A 1 216 ? -14.657 -3.164 -8.352 1.00 93.12 216 THR A C 1
ATOM 1673 O O . THR A 1 216 ? -13.579 -3.748 -8.461 1.00 93.12 216 THR A O 1
ATOM 1676 N N . PRO A 1 217 ? -15.040 -2.179 -9.181 1.00 94.12 217 PRO A N 1
ATOM 1677 C CA . PRO A 1 217 ? -14.223 -1.754 -10.311 1.00 94.12 217 PRO A CA 1
ATOM 1678 C C . PRO A 1 217 ? -12.925 -1.081 -9.856 1.00 94.12 217 PRO A C 1
ATOM 1680 O O . PRO A 1 217 ? -12.867 -0.491 -8.774 1.00 94.12 217 PRO A O 1
ATOM 1683 N N . LEU A 1 218 ? -11.903 -1.177 -10.702 1.00 91.56 218 LEU A N 1
ATOM 1684 C CA . LEU A 1 218 ? -10.696 -0.352 -10.627 1.00 91.56 218 LEU A CA 1
ATOM 1685 C C . LEU A 1 218 ? -10.984 1.077 -11.121 1.00 91.56 218 LEU A C 1
ATOM 1687 O O . LEU A 1 218 ? -11.897 1.255 -11.927 1.00 91.56 218 LEU A O 1
ATOM 1691 N N . HIS A 1 219 ? -10.144 2.032 -10.694 1.00 91.81 219 HIS A N 1
ATOM 1692 C CA . HIS A 1 219 ? -10.116 3.453 -11.107 1.00 91.81 219 HIS A CA 1
ATOM 1693 C C . HIS A 1 219 ? -11.373 4.283 -10.792 1.00 91.81 219 HIS A C 1
ATOM 1695 O O . HIS A 1 219 ? -12.389 4.201 -11.515 1.00 91.81 219 HIS A O 1
#

Foldseek 3Di:
DDDDDDDDDDPPDDDDEDDDDPPDDGFDRQVVVCVVCVPPFDVCVPPVNCQQQFVVNDDDDDPLNVLLVVLVVLLVVLLCVLPDPDDPVVVVVVVVVVVVVVVVVVPDDDDPDDQADLALLPGDQVSQVVRDRHRQVLCNCAQRSNHNNHLNWGWDADSRGIDTDGADGPSQDDPVQAGDPVSVQVNVLRRVSNSVVRSVNRDDDPDGDDDDDDGHGHD

pLDDT: mean 71.72, std 23.7, range [18.77, 98.5]